Protein AF-A0A973GA55-F1 (afdb_monomer_lite)

Structure (mmCIF, N/CA/C/O backbone):
data_AF-A0A973GA55-F1
#
_entry.id   AF-A0A973GA55-F1
#
loop_
_atom_site.group_PDB
_atom_site.id
_atom_site.type_symbol
_atom_site.label_atom_id
_atom_site.label_alt_id
_atom_site.label_comp_id
_atom_site.label_asym_id
_atom_site.label_entity_id
_atom_site.label_seq_id
_atom_site.pdbx_PDB_ins_code
_atom_site.Cartn_x
_atom_site.Cartn_y
_atom_site.Cartn_z
_atom_site.occupancy
_atom_site.B_iso_or_equiv
_atom_site.auth_seq_id
_atom_site.auth_comp_id
_atom_site.auth_asym_id
_atom_site.auth_atom_id
_atom_site.pdbx_PDB_model_num
ATOM 1 N N . MET A 1 1 ? -33.028 6.576 10.534 1.00 35.06 1 MET A N 1
ATOM 2 C CA . MET A 1 1 ? -31.621 6.140 10.624 1.00 35.06 1 MET A CA 1
ATOM 3 C C . MET A 1 1 ? -31.571 4.694 10.163 1.00 35.06 1 MET A C 1
ATOM 5 O O . MET A 1 1 ? -32.110 3.845 10.859 1.00 35.06 1 MET A O 1
ATOM 9 N N . SER A 1 2 ? -31.059 4.422 8.960 1.00 25.12 2 SER A N 1
ATOM 10 C CA . SER A 1 2 ? -30.891 3.040 8.494 1.00 25.12 2 SER A CA 1
ATOM 11 C C . SER A 1 2 ? -29.748 2.405 9.271 1.00 25.12 2 SER A C 1
ATOM 13 O O . SER A 1 2 ? -28.618 2.879 9.193 1.00 25.12 2 SER A O 1
ATOM 15 N N . VAL A 1 3 ? -30.047 1.357 10.036 1.00 29.72 3 VAL A N 1
ATOM 16 C CA . VAL A 1 3 ? -29.029 0.481 10.615 1.00 29.72 3 VAL A CA 1
ATOM 17 C C . VAL A 1 3 ? -28.444 -0.308 9.451 1.00 29.72 3 VAL A C 1
ATOM 19 O O . VAL A 1 3 ? -29.047 -1.268 8.973 1.00 29.72 3 VAL A O 1
ATOM 22 N N . THR A 1 4 ? -27.308 0.145 8.927 1.00 37.44 4 THR A N 1
ATOM 23 C CA . THR A 1 4 ? -26.505 -0.662 8.011 1.00 37.44 4 THR A CA 1
ATOM 24 C C . THR A 1 4 ? -26.079 -1.896 8.796 1.00 37.44 4 THR A C 1
ATOM 26 O O . THR A 1 4 ? -25.317 -1.781 9.754 1.00 37.44 4 THR A O 1
ATOM 29 N N . LEU A 1 5 ? -26.623 -3.062 8.445 1.00 36.12 5 LEU A N 1
ATOM 30 C CA . LEU A 1 5 ? -26.170 -4.341 8.983 1.00 36.12 5 LEU A CA 1
ATOM 31 C C . LEU A 1 5 ? -24.686 -4.473 8.634 1.00 36.12 5 LEU A C 1
ATOM 33 O O . LEU A 1 5 ? -24.338 -4.716 7.479 1.00 36.12 5 LEU A O 1
ATOM 37 N N . ILE A 1 6 ? -23.818 -4.246 9.621 1.00 49.19 6 ILE A N 1
ATOM 38 C CA . ILE A 1 6 ? -22.391 -4.523 9.493 1.00 49.19 6 ILE A CA 1
ATOM 39 C C . ILE A 1 6 ? -22.300 -6.025 9.174 1.00 49.19 6 ILE A C 1
ATOM 41 O O . ILE A 1 6 ? -22.900 -6.818 9.910 1.00 49.19 6 ILE A O 1
ATOM 45 N N . PRO A 1 7 ? -21.630 -6.439 8.079 1.00 55.03 7 PRO A N 1
ATOM 46 C CA . PRO A 1 7 ? -21.355 -7.851 7.828 1.00 55.03 7 PRO A CA 1
ATOM 47 C C . PRO A 1 7 ? -20.810 -8.463 9.117 1.00 55.03 7 PRO A C 1
ATOM 49 O O . PRO A 1 7 ? -20.011 -7.801 9.778 1.00 55.03 7 PRO A O 1
ATOM 52 N N . GLN A 1 8 ? -21.262 -9.663 9.506 1.00 60.25 8 GLN A N 1
ATOM 53 C CA . GLN A 1 8 ? -20.795 -10.304 10.741 1.00 60.25 8 GLN A CA 1
ATOM 54 C C . GLN A 1 8 ? -19.277 -10.130 10.847 1.00 60.25 8 GLN A C 1
ATOM 56 O O . GLN A 1 8 ? -18.555 -10.580 9.959 1.00 60.25 8 GLN A O 1
ATOM 61 N N . LEU A 1 9 ? -18.816 -9.434 11.894 1.00 64.00 9 LEU A N 1
ATOM 62 C CA . LEU A 1 9 ? -17.438 -8.944 12.063 1.00 64.00 9 LEU A CA 1
ATOM 63 C C . LEU A 1 9 ? -16.382 -10.070 12.185 1.00 64.00 9 LEU A C 1
ATOM 65 O O . LEU A 1 9 ? -15.238 -9.809 12.546 1.00 64.00 9 LEU A O 1
ATOM 69 N N . GLY A 1 10 ? -16.757 -11.313 11.873 1.00 75.50 10 GLY A N 1
ATOM 70 C CA . GLY A 1 10 ? -15.891 -12.480 11.785 1.00 75.50 10 GLY A CA 1
ATOM 71 C C . GLY A 1 10 ? -15.253 -12.879 13.112 1.00 75.50 10 GLY A C 1
ATOM 72 O O . GLY A 1 10 ? -15.502 -12.291 14.157 1.00 75.50 10 GLY A O 1
ATOM 73 N N . ALA A 1 11 ? -14.386 -13.888 13.059 1.00 78.75 11 ALA A N 1
ATOM 74 C CA . ALA A 1 11 ? -13.629 -14.357 14.221 1.00 78.75 11 ALA A CA 1
ATOM 75 C C . ALA A 1 11 ? -12.651 -13.300 14.776 1.00 78.75 11 ALA A C 1
ATOM 77 O O . ALA A 1 11 ? -12.300 -13.344 15.949 1.00 78.75 11 ALA A O 1
ATOM 78 N N . ALA A 1 12 ? -12.260 -12.305 13.970 1.00 82.88 12 ALA A N 1
ATOM 79 C CA . ALA A 1 12 ? -11.410 -11.208 14.427 1.00 82.88 12 ALA A CA 1
ATOM 80 C C . ALA A 1 12 ? -12.108 -10.274 15.419 1.00 82.88 12 ALA A C 1
ATOM 82 O O . ALA A 1 12 ? -11.428 -9.569 16.158 1.00 82.88 12 ALA A O 1
ATOM 83 N N . SER A 1 13 ? -13.446 -10.241 15.455 1.00 87.19 13 SER A N 1
ATOM 84 C CA . SER A 1 13 ? -14.178 -9.276 16.280 1.00 87.19 13 SER A CA 1
ATOM 85 C C . SER A 1 13 ? -13.916 -9.428 17.776 1.00 87.19 13 SER A C 1
ATOM 87 O O . SER A 1 13 ? -14.108 -8.466 18.514 1.00 87.19 13 SER A O 1
ATOM 89 N N . THR A 1 14 ? -13.523 -10.625 18.217 1.00 92.25 14 THR A N 1
ATOM 90 C CA . THR A 1 14 ? -13.256 -10.944 19.624 1.00 92.25 14 THR A CA 1
ATOM 91 C C . THR A 1 14 ? -11.807 -10.720 20.032 1.00 92.25 14 THR A C 1
ATOM 93 O O . THR A 1 14 ? -11.530 -10.755 21.226 1.00 92.25 14 THR A O 1
ATOM 96 N N . LEU A 1 15 ? -10.897 -10.502 19.076 1.00 95.50 15 LEU A N 1
ATOM 97 C CA . LEU A 1 15 ? -9.504 -10.202 19.389 1.00 95.50 15 LEU A CA 1
ATOM 98 C C . LEU A 1 15 ? -9.419 -8.865 20.114 1.00 95.50 15 LEU A C 1
ATOM 100 O O . LEU A 1 15 ? -10.072 -7.886 19.733 1.00 95.50 15 LEU A O 1
ATOM 104 N N . THR A 1 16 ? -8.606 -8.838 21.158 1.00 96.75 16 THR A N 1
ATOM 105 C CA . THR A 1 16 ? -8.257 -7.626 21.889 1.00 96.75 16 THR A CA 1
ATOM 106 C C . THR A 1 16 ? -7.414 -6.689 21.025 1.00 96.75 16 THR A C 1
ATOM 108 O O . THR A 1 16 ? -6.819 -7.095 20.022 1.00 96.75 16 THR A O 1
ATOM 111 N N . LEU A 1 17 ? -7.346 -5.411 21.404 1.00 95.81 17 LEU A N 1
ATOM 112 C CA . LEU A 1 17 ? -6.483 -4.452 20.707 1.00 95.81 17 LEU A CA 1
ATOM 113 C C . LEU A 1 17 ? -4.996 -4.811 20.833 1.00 95.81 17 LEU A C 1
ATOM 115 O O . LEU A 1 17 ? -4.250 -4.645 19.870 1.00 95.81 17 LEU A O 1
ATOM 119 N N . ASP A 1 18 ? -4.586 -5.370 21.971 1.00 96.00 18 ASP A N 1
ATOM 120 C CA . ASP A 1 18 ? -3.210 -5.817 22.201 1.00 96.00 18 ASP A CA 1
ATOM 121 C C . ASP A 1 18 ? -2.852 -7.020 21.310 1.00 96.00 18 ASP A C 1
ATOM 123 O O . ASP A 1 18 ? -1.774 -7.054 20.718 1.00 96.00 18 ASP A O 1
ATOM 127 N N . GLU A 1 19 ? -3.774 -7.970 21.123 1.00 96.69 19 GLU A N 1
ATOM 128 C CA . GLU A 1 19 ? -3.594 -9.078 20.172 1.00 96.69 19 GLU A CA 1
ATOM 129 C C . GLU A 1 19 ? -3.522 -8.583 18.721 1.00 96.69 19 GLU A C 1
ATOM 131 O O . GLU A 1 19 ? -2.709 -9.075 17.936 1.00 96.69 19 GLU A O 1
ATOM 136 N N . ALA A 1 20 ? -4.333 -7.588 18.351 1.00 96.62 20 ALA A N 1
ATOM 137 C CA . ALA A 1 20 ? -4.278 -6.985 17.021 1.00 96.62 20 ALA A CA 1
ATOM 138 C C . ALA A 1 20 ? -2.951 -6.238 16.776 1.00 96.62 20 ALA A C 1
ATOM 140 O O . ALA A 1 20 ? -2.383 -6.341 15.685 1.00 96.62 20 ALA A O 1
ATOM 141 N N . LEU A 1 21 ? -2.418 -5.543 17.788 1.00 97.00 21 LEU A N 1
ATOM 142 C CA . LEU A 1 21 ? -1.093 -4.918 17.729 1.00 97.00 21 LEU A CA 1
ATOM 143 C C . LEU A 1 21 ? 0.010 -5.967 17.592 1.00 97.00 21 LEU A C 1
ATOM 145 O O . LEU A 1 21 ? 0.887 -5.823 16.742 1.00 97.00 21 LEU A O 1
ATOM 149 N N . ALA A 1 22 ? -0.065 -7.057 18.358 1.00 97.25 22 ALA A N 1
ATOM 150 C CA . ALA A 1 22 ? 0.868 -8.173 18.233 1.00 97.25 22 ALA A CA 1
ATOM 151 C C . ALA A 1 22 ? 0.836 -8.789 16.822 1.00 97.25 22 ALA A C 1
ATOM 153 O O . ALA A 1 22 ? 1.889 -9.095 16.265 1.00 97.25 22 ALA A O 1
ATOM 154 N N . CYS A 1 23 ? -0.346 -8.901 16.202 1.00 97.69 23 CYS A N 1
ATOM 155 C CA . CYS A 1 23 ? -0.473 -9.326 14.806 1.00 97.69 23 CYS A CA 1
ATOM 156 C C . CYS A 1 23 ? 0.242 -8.363 13.846 1.00 97.69 23 CYS A C 1
ATOM 158 O O . CYS A 1 23 ? 0.948 -8.811 12.944 1.00 97.69 23 CYS A O 1
ATOM 160 N N . LEU A 1 24 ? 0.090 -7.046 14.029 1.00 97.81 24 LEU A N 1
ATOM 161 C CA . LEU A 1 24 ? 0.768 -6.059 13.186 1.00 97.81 24 LEU A CA 1
ATOM 162 C C . LEU A 1 24 ? 2.289 -6.114 13.352 1.00 97.81 24 LEU A C 1
ATOM 164 O O . LEU A 1 24 ? 2.999 -6.106 12.347 1.00 97.81 24 LEU A O 1
ATOM 168 N N . HIS A 1 25 ? 2.783 -6.219 14.586 1.00 97.62 25 HIS A N 1
ATOM 169 C CA . HIS A 1 25 ? 4.210 -6.385 14.852 1.00 97.62 25 HIS A CA 1
ATOM 170 C C . HIS A 1 25 ? 4.749 -7.660 14.211 1.00 97.62 25 HIS A C 1
ATOM 172 O O . HIS A 1 25 ? 5.728 -7.594 13.482 1.00 97.62 25 HIS A O 1
ATOM 178 N N . HIS A 1 26 ? 4.049 -8.788 14.349 1.00 97.56 26 HIS A N 1
ATOM 179 C CA . HIS A 1 26 ? 4.444 -10.033 13.695 1.00 97.56 26 HIS A CA 1
ATOM 180 C C . HIS A 1 26 ? 4.539 -9.898 12.163 1.00 97.56 26 HIS A C 1
ATOM 182 O O . HIS A 1 26 ? 5.505 -10.363 11.550 1.00 97.56 26 HIS A O 1
ATOM 188 N N . LEU A 1 27 ? 3.560 -9.239 11.531 1.00 97.88 27 LEU A N 1
ATOM 189 C CA . LEU A 1 27 ? 3.587 -8.973 10.089 1.00 97.88 27 LEU A CA 1
ATOM 190 C C . LEU A 1 27 ? 4.718 -8.007 9.707 1.00 97.88 27 LEU A C 1
ATOM 192 O O . LEU A 1 27 ? 5.322 -8.169 8.647 1.00 97.88 27 LEU A O 1
ATOM 196 N N . HIS A 1 28 ? 5.027 -7.019 10.548 1.00 97.88 28 HIS A N 1
ATOM 197 C CA . HIS A 1 28 ? 6.146 -6.106 10.332 1.00 97.88 28 HIS A CA 1
ATOM 198 C C . HIS A 1 28 ? 7.502 -6.799 10.494 1.00 97.88 28 HIS A C 1
ATOM 200 O O . HIS A 1 28 ? 8.361 -6.621 9.643 1.00 97.88 28 HIS A O 1
ATOM 206 N N . ASP A 1 29 ? 7.677 -7.659 11.487 1.00 97.12 29 ASP A N 1
ATOM 207 C CA . ASP A 1 29 ? 8.925 -8.402 11.676 1.00 97.12 29 ASP A CA 1
ATOM 208 C C . ASP A 1 29 ? 9.163 -9.397 10.530 1.00 97.12 29 ASP A C 1
ATOM 210 O O . ASP A 1 29 ? 10.291 -9.596 10.084 1.00 97.12 29 ASP A O 1
ATOM 214 N N . SER A 1 30 ? 8.085 -9.994 10.010 1.00 96.44 30 SER A N 1
ATOM 215 C CA . SER A 1 30 ? 8.164 -11.007 8.950 1.00 96.44 30 SER A CA 1
ATOM 216 C C . SER A 1 30 ? 8.285 -10.406 7.545 1.00 96.44 30 SER A C 1
ATOM 218 O O . SER A 1 30 ? 8.940 -10.984 6.678 1.00 96.44 30 SER A O 1
ATOM 220 N N . TYR A 1 31 ? 7.636 -9.263 7.298 1.00 97.31 31 TYR A N 1
ATOM 221 C CA . TYR A 1 31 ? 7.494 -8.684 5.957 1.00 97.31 31 TYR A CA 1
ATOM 222 C C . TYR A 1 31 ? 7.784 -7.184 5.888 1.00 97.31 31 TYR A C 1
ATOM 224 O O . TYR A 1 31 ? 7.613 -6.607 4.830 1.00 97.31 31 TYR A O 1
ATOM 232 N N . ALA A 1 32 ? 8.180 -6.507 6.961 1.00 97.38 32 ALA A N 1
ATOM 233 C CA . ALA A 1 32 ? 8.433 -5.061 6.988 1.00 97.38 32 ALA A CA 1
ATOM 234 C C . ALA A 1 32 ? 7.270 -4.194 6.446 1.00 97.38 32 ALA A C 1
ATOM 236 O O . ALA A 1 32 ? 7.482 -3.227 5.718 1.00 97.38 32 ALA A O 1
ATOM 237 N N . VAL A 1 33 ? 6.018 -4.527 6.795 1.00 98.00 33 VAL A N 1
ATOM 238 C CA . VAL A 1 33 ? 4.819 -3.864 6.227 1.00 98.00 33 VAL A CA 1
ATOM 239 C C . VAL A 1 33 ? 4.722 -2.357 6.510 1.00 98.00 33 VAL A C 1
ATOM 241 O O . VAL A 1 33 ? 4.169 -1.629 5.692 1.00 98.00 33 VAL A O 1
ATOM 244 N N . ILE A 1 34 ? 5.274 -1.871 7.625 1.00 97.88 34 ILE A N 1
ATOM 245 C CA . ILE A 1 34 ? 5.396 -0.439 7.929 1.00 97.88 34 ILE A CA 1
ATOM 246 C C . ILE A 1 34 ? 6.608 0.133 7.172 1.00 97.88 34 ILE A C 1
ATOM 248 O O . ILE A 1 34 ? 7.690 -0.453 7.264 1.00 97.88 34 ILE A O 1
ATOM 252 N N . PRO A 1 35 ? 6.473 1.246 6.424 1.00 94.81 35 PRO A N 1
ATOM 253 C CA . PRO A 1 35 ? 7.623 1.919 5.824 1.00 94.81 35 PRO A CA 1
ATOM 254 C C . PRO A 1 35 ? 8.676 2.276 6.881 1.00 94.81 35 PRO A C 1
ATOM 256 O O . PRO A 1 35 ? 8.341 2.855 7.909 1.00 94.81 35 PRO A O 1
ATOM 259 N N . ASN A 1 36 ? 9.949 1.948 6.629 1.00 91.62 36 ASN A N 1
ATOM 260 C CA . ASN A 1 36 ? 11.019 2.065 7.631 1.00 91.62 36 ASN A CA 1
ATOM 261 C C . ASN A 1 36 ? 11.152 3.472 8.236 1.00 91.62 36 ASN A C 1
ATOM 263 O O . ASN A 1 36 ? 11.438 3.610 9.422 1.00 91.62 36 ASN A O 1
ATOM 267 N N . HIS A 1 37 ? 10.962 4.518 7.431 1.00 91.62 37 HIS A N 1
ATOM 268 C CA . HIS A 1 37 ? 11.037 5.907 7.891 1.00 91.62 37 HIS A CA 1
ATOM 269 C C . HIS A 1 37 ? 9.807 6.334 8.706 1.00 91.62 37 HIS A C 1
ATOM 271 O O . HIS A 1 37 ? 9.878 7.301 9.457 1.00 91.62 37 HIS A O 1
ATOM 277 N N . ALA A 1 38 ? 8.701 5.594 8.597 1.00 94.50 38 ALA A N 1
ATOM 278 C CA . ALA A 1 38 ? 7.425 5.881 9.242 1.00 94.50 38 ALA A CA 1
ATOM 279 C C . ALA A 1 38 ? 7.171 5.043 10.507 1.00 94.50 38 ALA A C 1
ATOM 281 O O . ALA A 1 38 ? 6.111 5.182 11.119 1.00 94.50 38 ALA A O 1
ATOM 282 N N . THR A 1 39 ? 8.102 4.175 10.926 1.00 94.62 39 THR A N 1
ATOM 283 C CA . THR A 1 39 ? 7.911 3.252 12.062 1.00 94.62 39 THR A CA 1
ATOM 284 C C . THR A 1 39 ? 7.538 3.975 13.356 1.00 94.62 39 THR A C 1
ATOM 286 O O . THR A 1 39 ? 6.579 3.577 14.020 1.00 94.62 39 THR A O 1
ATOM 289 N N . THR A 1 40 ? 8.246 5.055 13.704 1.00 95.25 40 THR A N 1
ATOM 290 C CA . THR A 1 40 ? 7.971 5.830 14.926 1.00 95.25 40 THR A CA 1
ATOM 291 C C . THR A 1 40 ? 6.602 6.497 14.858 1.00 95.25 40 THR A C 1
ATOM 293 O O . THR A 1 40 ? 5.761 6.243 15.712 1.00 95.25 40 THR A O 1
ATOM 296 N N . ALA A 1 41 ? 6.330 7.254 13.789 1.00 94.62 41 ALA A N 1
ATOM 297 C CA . ALA A 1 41 ? 5.052 7.943 13.608 1.00 94.62 41 ALA A CA 1
ATOM 298 C C . ALA A 1 41 ? 3.862 6.967 13.579 1.00 94.62 41 ALA A C 1
ATOM 300 O O . ALA A 1 41 ? 2.807 7.244 14.149 1.00 94.62 41 ALA A O 1
ATOM 301 N N . THR A 1 42 ? 4.041 5.794 12.963 1.00 95.38 42 THR A N 1
ATOM 302 C CA . THR A 1 42 ? 3.030 4.730 12.948 1.00 95.38 42 THR A CA 1
ATOM 303 C C . THR A 1 42 ? 2.795 4.180 14.354 1.00 95.38 42 THR A C 1
ATOM 305 O O . THR A 1 42 ? 1.650 4.001 14.761 1.00 95.38 42 THR A O 1
ATOM 308 N N . SER A 1 43 ? 3.858 3.938 15.120 1.00 94.94 43 SER A N 1
ATOM 309 C CA . SER A 1 43 ? 3.752 3.436 16.496 1.00 94.94 43 SER A CA 1
ATOM 310 C C . SER A 1 43 ? 3.044 4.436 17.412 1.00 94.94 43 SER A C 1
ATOM 312 O O . SER A 1 43 ? 2.137 4.049 18.149 1.00 94.94 43 SER A O 1
ATOM 314 N N . ASP A 1 44 ? 3.387 5.721 17.310 1.00 95.75 44 ASP A N 1
ATOM 315 C CA . ASP A 1 44 ? 2.765 6.796 18.089 1.00 95.75 44 ASP A CA 1
ATOM 316 C C . ASP A 1 44 ? 1.266 6.913 17.784 1.00 95.75 44 ASP A C 1
ATOM 318 O O . ASP A 1 44 ? 0.434 6.965 18.692 1.00 95.75 44 ASP A O 1
ATOM 322 N N . MET A 1 45 ? 0.905 6.878 16.499 1.00 96.25 45 MET A N 1
ATOM 323 C CA . MET A 1 45 ? -0.484 6.918 16.046 1.00 96.25 45 MET A CA 1
ATOM 324 C C . MET A 1 45 ? -1.284 5.698 16.538 1.00 96.25 45 MET A C 1
ATOM 326 O O . MET A 1 45 ? -2.401 5.853 17.036 1.00 96.25 45 MET A O 1
ATOM 330 N N . LEU A 1 46 ? -0.718 4.488 16.476 1.00 96.00 46 LEU A N 1
ATOM 331 C CA . LEU A 1 46 ? -1.381 3.275 16.969 1.00 96.00 46 LEU A CA 1
ATOM 332 C C . LEU A 1 46 ? -1.556 3.297 18.490 1.00 96.00 46 LEU A C 1
ATOM 334 O O . LEU A 1 46 ? -2.610 2.903 18.996 1.00 96.00 46 LEU A O 1
ATOM 338 N N . GLN A 1 47 ? -0.561 3.803 19.219 1.00 96.00 47 GLN A N 1
ATOM 339 C CA . GLN A 1 47 ? -0.652 3.975 20.664 1.00 96.00 47 GLN A CA 1
ATOM 340 C C . GLN A 1 47 ? -1.707 5.024 21.032 1.00 96.00 47 GLN A C 1
ATOM 342 O O . GLN A 1 47 ? -2.474 4.810 21.970 1.00 96.00 47 GLN A O 1
ATOM 347 N N . GLN A 1 48 ? -1.814 6.120 20.276 1.00 96.19 48 GLN A N 1
ATOM 348 C CA . GLN A 1 48 ? -2.873 7.109 20.466 1.00 96.19 48 GLN A CA 1
ATOM 349 C C . GLN A 1 48 ? -4.262 6.495 20.242 1.00 96.19 48 GLN A C 1
ATOM 351 O O . GLN A 1 48 ? -5.173 6.737 21.040 1.00 96.19 48 GLN A O 1
ATOM 356 N N . ILE A 1 49 ? -4.432 5.676 19.197 1.00 96.44 49 ILE A N 1
ATOM 357 C CA . ILE A 1 49 ? -5.683 4.946 18.938 1.00 96.44 49 ILE A CA 1
ATOM 358 C C . ILE A 1 49 ? -6.020 4.026 20.110 1.00 96.44 49 ILE A C 1
ATOM 360 O O . ILE A 1 49 ? -7.149 4.071 20.597 1.00 96.44 49 ILE A O 1
ATOM 364 N N . ARG A 1 50 ? -5.050 3.235 20.585 1.00 96.12 50 ARG A N 1
ATOM 365 C CA . ARG A 1 50 ? -5.218 2.318 21.719 1.00 96.12 50 ARG A CA 1
ATOM 366 C C . ARG A 1 50 ? -5.644 3.060 22.983 1.00 96.12 50 ARG A C 1
ATOM 368 O O . ARG A 1 50 ? -6.707 2.764 23.511 1.00 96.12 50 ARG A O 1
ATOM 375 N N . THR A 1 51 ? -4.891 4.078 23.402 1.00 96.81 51 THR A N 1
ATOM 376 C CA . THR A 1 51 ? -5.229 4.890 24.582 1.00 96.81 51 THR A CA 1
ATOM 377 C C . THR A 1 51 ? -6.629 5.498 24.454 1.00 96.81 51 THR A C 1
ATOM 379 O O . THR A 1 51 ? -7.433 5.436 25.378 1.00 96.81 51 THR A O 1
ATOM 382 N N . THR A 1 52 ? -6.966 6.037 23.278 1.00 97.62 52 THR A N 1
ATOM 383 C CA . THR A 1 52 ? -8.281 6.656 23.049 1.00 97.62 52 THR A CA 1
ATOM 384 C C . THR A 1 52 ? -9.423 5.635 23.097 1.00 97.62 52 THR A C 1
ATOM 386 O O . THR A 1 52 ? -10.531 5.977 23.530 1.00 97.62 52 THR A O 1
ATOM 389 N N . ALA A 1 53 ? -9.170 4.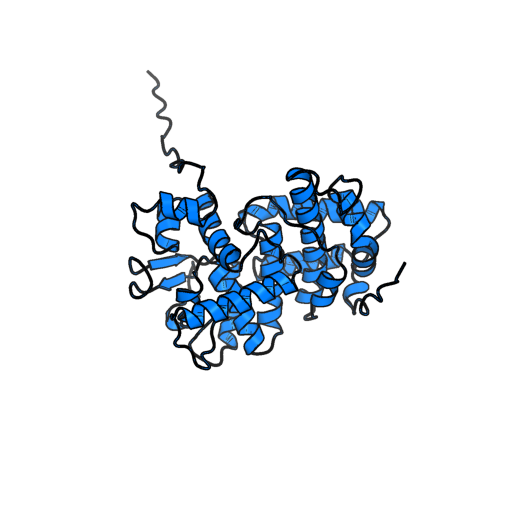407 22.635 1.00 97.12 53 ALA A N 1
ATOM 390 C CA . ALA A 1 53 ? -10.105 3.291 22.680 1.00 97.12 53 ALA A CA 1
ATOM 391 C C . ALA A 1 53 ? -10.296 2.773 24.114 1.00 97.12 53 ALA A C 1
ATOM 393 O O . ALA A 1 53 ? -11.439 2.582 24.532 1.00 97.12 53 ALA A O 1
ATOM 394 N N . ASP A 1 54 ? -9.216 2.648 24.887 1.00 96.38 54 ASP A N 1
ATOM 395 C CA . ASP A 1 54 ? -9.254 2.256 26.299 1.00 96.38 54 ASP A CA 1
ATOM 396 C C . ASP A 1 54 ? -10.039 3.265 27.145 1.00 96.38 54 ASP A C 1
ATOM 398 O O . ASP A 1 54 ? -10.942 2.873 27.885 1.00 96.38 54 ASP A O 1
ATOM 402 N N . ASP A 1 55 ? -9.808 4.568 26.948 1.00 97.06 55 ASP A N 1
ATOM 403 C CA . ASP A 1 55 ? -10.586 5.642 27.587 1.00 97.06 55 ASP A CA 1
ATOM 404 C C . ASP A 1 55 ? -12.089 5.572 27.260 1.00 97.06 55 ASP A C 1
ATOM 406 O O . ASP A 1 55 ? -12.922 6.136 27.972 1.00 97.06 55 ASP A O 1
ATOM 410 N N . ALA A 1 56 ? -12.447 4.933 26.144 1.00 96.19 56 ALA A N 1
ATOM 411 C CA . ALA A 1 56 ? -13.822 4.733 25.700 1.00 96.19 56 ALA A CA 1
ATOM 412 C C . ALA A 1 56 ? -14.384 3.342 26.062 1.00 96.19 56 ALA A C 1
ATOM 414 O O . ALA A 1 56 ? -15.525 3.046 25.704 1.00 96.19 56 ALA A O 1
ATOM 415 N N . GLY A 1 57 ? -13.616 2.492 26.754 1.00 97.06 57 GLY A N 1
ATOM 416 C CA . GLY A 1 57 ? -14.012 1.123 27.104 1.00 97.06 57 GLY A CA 1
ATOM 417 C C . GLY A 1 57 ? -14.113 0.173 25.902 1.00 97.06 57 GLY A C 1
ATOM 418 O O . GLY A 1 57 ? -14.909 -0.768 25.917 1.00 97.06 57 GLY A O 1
ATOM 419 N N . LEU A 1 58 ? -13.362 0.441 24.830 1.00 96.88 58 LEU A N 1
ATOM 420 C CA . LEU A 1 58 ? -13.334 -0.356 23.604 1.00 96.88 58 LEU A CA 1
ATOM 421 C C . LEU A 1 58 ? -12.085 -1.243 23.609 1.00 96.88 58 LEU A C 1
ATOM 423 O O . LEU A 1 58 ? -11.005 -0.796 23.244 1.00 96.88 58 LEU A O 1
ATOM 427 N N . HIS A 1 59 ? -12.230 -2.509 23.992 1.00 96.06 59 HIS A N 1
ATOM 428 C CA . HIS A 1 59 ? -11.082 -3.400 24.212 1.00 96.06 59 HIS A CA 1
ATOM 429 C C . HIS A 1 59 ? -10.859 -4.417 23.092 1.00 96.06 59 HIS A C 1
ATOM 431 O O . HIS A 1 59 ? -9.834 -5.093 23.073 1.00 96.06 59 HIS A O 1
ATOM 437 N N . THR A 1 60 ? -11.805 -4.540 22.159 1.00 96.25 60 THR A N 1
ATOM 438 C CA . THR A 1 60 ? -11.755 -5.515 21.060 1.00 96.25 60 THR A CA 1
ATOM 439 C C . THR A 1 60 ? -11.820 -4.849 19.692 1.00 96.25 60 THR A C 1
ATOM 441 O O . THR A 1 60 ? -12.389 -3.764 19.534 1.00 96.25 60 THR A O 1
ATOM 444 N N . VAL A 1 61 ? -11.308 -5.535 18.669 1.00 95.00 61 VAL A N 1
ATOM 445 C CA . VAL A 1 61 ? -11.378 -5.090 17.268 1.00 95.00 61 VAL A CA 1
ATOM 446 C C . VAL A 1 61 ? -12.830 -4.868 16.837 1.00 95.00 61 VAL A C 1
ATOM 448 O O . VAL A 1 61 ? -13.131 -3.880 16.171 1.00 95.00 61 VAL A O 1
ATOM 451 N N . GLY A 1 62 ? -13.759 -5.741 17.244 1.00 94.12 62 GLY A N 1
ATOM 452 C CA . GLY A 1 62 ? -15.174 -5.599 16.896 1.00 94.12 62 GLY A CA 1
ATOM 453 C C . GLY A 1 62 ? -15.812 -4.334 17.477 1.00 94.12 62 GLY A C 1
ATOM 454 O O . GLY A 1 62 ? -16.549 -3.632 16.778 1.00 94.12 62 GLY A O 1
ATOM 455 N N . GLN A 1 63 ? -15.494 -4.007 18.733 1.00 95.00 63 GLN A N 1
ATOM 456 C CA . GLN A 1 63 ? -15.941 -2.769 19.379 1.00 95.00 63 GLN A CA 1
ATOM 457 C C . GLN A 1 63 ? -15.343 -1.536 18.697 1.00 95.00 63 GLN A C 1
ATOM 459 O O . GLN A 1 63 ? -16.069 -0.588 18.400 1.00 95.00 63 GLN A O 1
ATOM 464 N N . LEU A 1 64 ? -14.048 -1.577 18.385 1.00 94.19 64 LEU A N 1
ATOM 465 C CA . LEU A 1 64 ? -13.339 -0.502 17.695 1.00 94.19 64 LEU A CA 1
ATOM 466 C C . LEU A 1 64 ? -13.903 -0.242 16.286 1.00 94.19 64 LEU A C 1
ATOM 468 O O . LEU A 1 64 ? -14.113 0.914 15.920 1.00 94.19 64 LEU A O 1
ATOM 472 N N . LEU A 1 65 ? -14.230 -1.288 15.520 1.00 93.94 65 LEU A N 1
ATOM 473 C CA . LEU A 1 65 ? -14.870 -1.149 14.205 1.00 93.94 65 LEU A CA 1
ATOM 474 C C . LEU A 1 65 ? -16.306 -0.617 14.312 1.00 93.94 65 LEU A C 1
ATOM 476 O O . LEU A 1 65 ? -16.719 0.207 13.500 1.00 93.94 65 LEU A O 1
ATOM 480 N N . THR A 1 66 ? -17.056 -1.040 15.332 1.00 94.06 66 THR A N 1
ATOM 481 C CA . THR A 1 66 ? -18.430 -0.563 15.571 1.00 94.06 66 THR A CA 1
ATOM 482 C C . THR A 1 66 ? -18.454 0.918 15.961 1.00 94.06 66 THR A C 1
ATOM 484 O O . THR A 1 66 ? -19.315 1.670 15.508 1.00 94.06 66 THR A O 1
ATOM 487 N N . ALA A 1 67 ? -17.487 1.358 16.768 1.00 94.62 67 ALA A N 1
ATOM 488 C CA . ALA A 1 67 ? -17.347 2.741 17.221 1.00 94.62 67 ALA A CA 1
ATOM 489 C C . ALA A 1 67 ? -16.440 3.598 16.312 1.00 94.62 67 ALA A C 1
ATOM 491 O O . ALA A 1 67 ? -16.040 4.699 16.703 1.00 94.62 67 ALA A O 1
ATOM 492 N N . SER A 1 68 ? -16.125 3.125 15.100 1.00 94.62 68 SER A N 1
ATOM 493 C CA . SER A 1 68 ? -15.065 3.677 14.245 1.00 94.62 68 SER A CA 1
ATOM 494 C C . SER A 1 68 ? -15.199 5.177 13.989 1.00 94.62 68 SER A C 1
ATOM 496 O O . SER A 1 68 ? -14.235 5.914 14.159 1.00 94.62 68 SER A O 1
ATOM 498 N N . SER A 1 69 ? -16.397 5.663 13.653 1.00 94.12 69 SER A N 1
ATOM 499 C CA . SER A 1 69 ? -16.619 7.095 13.393 1.00 94.12 69 SER A CA 1
ATOM 500 C C . SER A 1 69 ? -16.280 7.974 14.602 1.00 94.12 69 SER A C 1
ATOM 502 O O . SER A 1 69 ? -15.618 8.996 14.448 1.00 94.12 69 SER A O 1
ATOM 504 N N . SER A 1 70 ? -16.707 7.570 15.803 1.00 94.19 70 SER A N 1
ATOM 505 C CA . SER A 1 70 ? -16.450 8.326 17.034 1.00 94.19 70 SER A CA 1
ATOM 506 C C . SER A 1 70 ? -14.978 8.270 17.434 1.00 94.19 70 SER A C 1
ATOM 508 O O . SER A 1 70 ? -14.435 9.262 17.921 1.00 94.19 70 SER A O 1
ATOM 510 N N . LEU A 1 71 ? -14.338 7.113 17.250 1.00 95.69 71 LEU A N 1
ATOM 511 C CA . LEU A 1 71 ? -12.932 6.936 17.587 1.00 95.69 71 LEU A CA 1
ATOM 512 C C . LEU A 1 71 ? -12.042 7.746 16.640 1.00 95.69 71 LEU A C 1
ATOM 514 O O . LEU A 1 71 ? -11.181 8.483 17.107 1.00 95.69 71 LEU A O 1
ATOM 518 N N . VAL A 1 72 ? -12.313 7.700 15.331 1.00 96.00 72 VAL A N 1
ATOM 519 C CA . VAL A 1 72 ? -11.591 8.486 14.319 1.00 96.00 72 VAL A CA 1
ATOM 520 C C . VAL A 1 72 ? -11.673 9.981 14.617 1.00 96.00 72 VAL A C 1
ATOM 522 O O . VAL A 1 72 ? -10.640 10.642 14.629 1.00 96.00 72 VAL A O 1
ATOM 525 N N . SER A 1 73 ? -12.859 10.526 14.917 1.00 95.31 73 SER A N 1
ATOM 526 C CA . SER A 1 73 ? -12.976 11.953 15.244 1.00 95.31 73 SER A CA 1
ATOM 527 C C . SER A 1 73 ? -12.248 12.326 16.538 1.00 95.31 73 SER A C 1
ATOM 529 O O . SER A 1 73 ? -11.615 13.378 16.592 1.00 95.31 73 SER A O 1
ATOM 531 N N . LYS A 1 74 ? -12.292 11.459 17.563 1.00 96.31 74 LYS A N 1
ATOM 532 C CA . LYS A 1 74 ? -11.629 11.700 18.854 1.00 96.31 74 LYS A CA 1
ATOM 533 C C . LYS A 1 74 ? -10.103 11.663 18.723 1.00 96.31 74 LYS A C 1
ATOM 535 O O . LYS A 1 74 ? -9.444 12.564 19.228 1.00 96.31 74 LYS A O 1
ATOM 540 N N . VAL A 1 75 ? -9.555 10.682 18.002 1.00 95.94 75 VAL A N 1
ATOM 541 C CA . VAL A 1 75 ? -8.110 10.572 17.726 1.00 95.94 75 VAL A CA 1
ATOM 542 C C . VAL A 1 75 ? -7.628 11.746 16.873 1.00 95.94 75 VAL A C 1
ATOM 544 O O . VAL A 1 75 ? -6.610 12.354 17.186 1.00 95.94 75 VAL A O 1
ATOM 547 N N . ALA A 1 76 ? -8.386 12.118 15.839 1.00 95.25 76 ALA A N 1
ATOM 548 C CA . ALA A 1 76 ? -8.054 13.252 14.979 1.00 95.25 76 ALA A CA 1
ATOM 549 C C . ALA A 1 76 ? -8.248 14.626 15.655 1.00 95.25 76 ALA A C 1
ATOM 551 O O . ALA A 1 76 ? -7.896 15.644 15.067 1.00 95.25 76 ALA A O 1
ATOM 552 N N . GLY A 1 77 ? -8.829 14.684 16.861 1.00 94.56 77 GLY A N 1
ATOM 553 C CA . GLY A 1 77 ? -9.080 15.939 17.573 1.00 94.56 77 GLY A CA 1
ATOM 554 C C . GLY A 1 77 ? -10.132 16.835 16.909 1.00 94.56 77 GLY A C 1
ATOM 555 O O . GLY A 1 77 ? -10.082 18.055 17.056 1.00 94.56 77 GLY A O 1
ATOM 556 N N . VAL A 1 78 ? -11.089 16.254 16.176 1.00 93.38 78 VAL A N 1
ATOM 557 C CA . VAL A 1 78 ? -12.139 16.993 15.458 1.00 93.38 78 VAL A CA 1
ATOM 558 C C . VAL A 1 78 ? -13.535 16.656 15.976 1.00 93.38 78 VAL A C 1
ATOM 560 O O . VAL A 1 78 ? -13.777 15.603 16.563 1.00 93.38 78 VAL A O 1
ATOM 563 N N . SER A 1 79 ? -14.495 17.548 15.730 1.00 89.31 79 SER A N 1
ATOM 564 C CA . SER A 1 79 ? -15.868 17.390 16.225 1.00 89.31 79 SER A CA 1
ATOM 565 C C . SER A 1 79 ? -16.628 16.227 15.577 1.00 89.31 79 SER A C 1
ATOM 567 O O . SER A 1 79 ? -17.515 15.655 16.206 1.00 89.31 79 SER A O 1
ATOM 569 N N . ASN A 1 80 ? -16.320 15.887 14.321 1.00 90.25 80 ASN A N 1
ATOM 570 C CA . ASN A 1 80 ? -16.900 14.755 13.598 1.00 90.25 80 ASN A CA 1
ATOM 571 C C . ASN A 1 80 ? -16.069 14.392 12.350 1.00 90.25 80 ASN A C 1
ATOM 573 O O . ASN A 1 80 ? -15.256 15.181 11.872 1.00 90.25 80 ASN A O 1
ATOM 577 N N . VAL A 1 81 ? -16.337 13.219 11.770 1.00 86.38 81 VAL A N 1
ATOM 578 C CA . VAL A 1 81 ? -15.656 12.694 10.565 1.00 86.38 81 VAL A CA 1
ATOM 579 C C . VAL A 1 81 ? -15.976 13.440 9.263 1.00 86.38 81 VAL A C 1
ATOM 581 O O . VAL A 1 81 ? -15.476 13.066 8.209 1.00 86.38 81 VAL A O 1
ATOM 584 N N . THR A 1 82 ? -16.817 14.477 9.309 1.00 86.56 82 THR A N 1
ATOM 585 C CA . THR A 1 82 ? -17.141 15.328 8.151 1.00 86.56 82 THR A CA 1
ATOM 586 C C . THR A 1 82 ? -16.426 16.680 8.180 1.00 86.56 82 THR A C 1
ATOM 588 O O . THR A 1 82 ? -16.626 17.489 7.273 1.00 86.56 82 THR A O 1
ATOM 591 N N . ALA A 1 83 ? -15.569 16.920 9.180 1.00 81.94 83 ALA A N 1
ATOM 592 C CA . ALA A 1 83 ? -14.866 18.180 9.419 1.00 81.94 83 ALA A CA 1
ATOM 593 C C . ALA A 1 83 ? -13.690 18.448 8.448 1.00 81.94 83 ALA A C 1
ATOM 595 O O . ALA A 1 83 ? -12.594 18.819 8.868 1.00 81.94 83 ALA A O 1
ATOM 596 N N . PHE A 1 84 ? -13.926 18.320 7.139 1.00 80.00 84 PHE A N 1
ATOM 597 C CA . PHE A 1 84 ? -12.966 18.569 6.048 1.00 80.00 84 PHE A CA 1
ATOM 598 C C . PHE A 1 84 ? -12.808 20.064 5.721 1.00 80.00 84 PHE A C 1
ATOM 600 O O . PHE A 1 84 ? -12.851 20.469 4.563 1.00 80.00 84 PHE A O 1
ATOM 607 N N . HIS A 1 85 ? -12.722 20.912 6.745 1.00 78.81 85 HIS A N 1
ATOM 608 C CA . HIS A 1 85 ? -12.701 22.368 6.568 1.00 78.81 85 HIS A CA 1
ATOM 609 C C . HIS A 1 85 ? -11.311 22.920 6.223 1.00 78.81 85 HIS A C 1
ATOM 611 O O . HIS A 1 85 ? -11.209 24.067 5.797 1.00 78.81 85 HIS A O 1
ATOM 617 N N . ASN A 1 86 ? -10.256 22.127 6.430 1.00 83.94 86 ASN A N 1
ATOM 618 C CA . ASN A 1 86 ? -8.881 22.434 6.047 1.00 83.94 86 ASN A CA 1
ATOM 619 C C . ASN A 1 86 ? -8.070 21.134 5.862 1.00 83.94 86 ASN A C 1
ATOM 621 O O . ASN A 1 86 ? -8.482 20.066 6.332 1.00 83.94 86 ASN A O 1
ATOM 625 N N . ASP A 1 87 ? -6.912 21.247 5.208 1.00 84.62 87 ASP A N 1
ATOM 626 C CA . ASP A 1 87 ? -6.032 20.110 4.913 1.00 84.62 87 ASP A CA 1
ATOM 627 C C . ASP A 1 87 ? -5.492 19.434 6.183 1.00 84.62 87 ASP A C 1
ATOM 629 O O . ASP A 1 87 ? -5.358 18.214 6.214 1.00 84.62 87 ASP A O 1
ATOM 633 N N . ALA A 1 88 ? -5.248 20.185 7.264 1.00 88.56 88 ALA A N 1
ATOM 634 C CA . ALA A 1 88 ? -4.734 19.628 8.518 1.00 88.56 88 ALA A CA 1
ATOM 635 C C . ALA A 1 88 ? -5.737 18.665 9.180 1.00 88.56 88 ALA A C 1
ATOM 637 O O . ALA A 1 88 ? -5.381 17.550 9.559 1.00 88.56 88 ALA A O 1
ATOM 638 N N . ASN A 1 89 ? -7.011 19.056 9.257 1.00 91.31 89 ASN A N 1
ATOM 639 C CA . ASN A 1 89 ? -8.089 18.205 9.755 1.00 91.31 89 ASN A CA 1
ATOM 640 C C . ASN A 1 89 ? -8.288 16.987 8.851 1.00 91.31 89 ASN A C 1
ATOM 642 O O . ASN A 1 89 ? -8.544 15.891 9.345 1.00 91.31 89 ASN A O 1
ATOM 646 N N . SER A 1 90 ? -8.186 17.178 7.532 1.00 91.00 90 SER A N 1
ATOM 647 C CA . SER A 1 90 ? -8.300 16.086 6.569 1.00 91.00 90 SER A CA 1
ATOM 648 C C . SER A 1 90 ? -7.178 15.064 6.771 1.00 91.00 90 SER A C 1
ATOM 650 O O . SER A 1 90 ? -7.453 13.880 6.957 1.00 91.00 90 SER A O 1
ATOM 652 N N . ALA A 1 91 ? -5.925 15.519 6.851 1.00 92.00 91 ALA A N 1
ATOM 653 C CA . ALA A 1 91 ? -4.769 14.672 7.120 1.00 92.00 91 ALA A CA 1
ATOM 654 C C . ALA A 1 91 ? -4.900 13.919 8.454 1.00 92.00 91 ALA A C 1
ATOM 656 O O . ALA A 1 91 ? -4.681 12.711 8.486 1.00 92.00 91 ALA A O 1
ATOM 657 N N . ALA A 1 92 ? -5.332 14.590 9.528 1.00 93.88 92 ALA A N 1
ATOM 658 C CA . ALA A 1 92 ? -5.546 13.957 10.831 1.00 93.88 92 ALA A CA 1
ATOM 659 C C . ALA A 1 92 ? -6.661 12.893 10.797 1.00 93.88 92 ALA A C 1
ATOM 661 O O . ALA A 1 92 ? -6.505 11.809 11.362 1.00 93.88 92 ALA A O 1
ATOM 662 N N . LEU A 1 93 ? -7.774 13.171 10.106 1.00 95.25 93 LEU A N 1
ATOM 663 C CA . LEU A 1 93 ? -8.867 12.213 9.915 1.00 95.25 93 LEU A CA 1
ATOM 664 C C . LEU A 1 93 ? -8.415 10.982 9.125 1.00 95.25 93 LEU A C 1
ATOM 666 O O . LEU A 1 93 ? -8.739 9.860 9.517 1.00 95.25 93 LEU A O 1
ATOM 670 N N . HIS A 1 94 ? -7.670 11.183 8.034 1.00 95.44 94 HIS A N 1
ATOM 671 C CA . HIS A 1 94 ? -7.115 10.097 7.223 1.00 95.44 94 HIS A CA 1
ATOM 672 C C . HIS A 1 94 ? -6.132 9.250 8.023 1.00 95.44 94 HIS A C 1
ATOM 674 O O . HIS A 1 94 ? -6.314 8.037 8.082 1.00 95.44 94 HIS A O 1
ATOM 680 N N . LEU A 1 95 ? -5.189 9.881 8.725 1.00 95.62 95 LEU A N 1
ATOM 681 C CA . LEU A 1 95 ? -4.222 9.193 9.578 1.00 95.62 95 LEU A CA 1
ATOM 682 C C . LEU A 1 95 ? -4.919 8.335 10.647 1.00 95.62 95 LEU A C 1
ATOM 684 O O . LEU A 1 95 ? -4.621 7.149 10.780 1.00 95.62 95 LEU A O 1
ATOM 688 N N . ALA A 1 96 ? -5.902 8.893 11.361 1.00 96.06 96 ALA A N 1
ATOM 689 C CA . ALA A 1 96 ? -6.657 8.165 12.381 1.00 96.06 96 ALA A CA 1
ATOM 690 C C . ALA A 1 96 ? -7.478 7.005 11.791 1.00 96.06 96 ALA A C 1
ATOM 692 O O . ALA A 1 96 ? -7.471 5.891 12.323 1.00 96.06 96 ALA A O 1
ATOM 693 N N . ARG A 1 97 ? -8.181 7.243 10.673 1.00 96.25 97 ARG A N 1
ATOM 694 C CA . ARG A 1 97 ? -8.967 6.211 9.979 1.00 96.25 97 ARG A CA 1
ATOM 695 C C . ARG A 1 97 ? -8.073 5.091 9.474 1.00 96.25 97 ARG A C 1
ATOM 697 O O . ARG A 1 97 ? -8.422 3.925 9.651 1.00 96.25 97 ARG A O 1
ATOM 704 N N . ASN A 1 98 ? -6.955 5.427 8.840 1.00 96.94 98 ASN A N 1
ATOM 705 C CA . ASN A 1 98 ? -6.059 4.456 8.227 1.00 96.94 98 ASN A CA 1
ATOM 706 C C . ASN A 1 98 ? -5.264 3.680 9.278 1.00 96.94 98 ASN A C 1
ATOM 708 O O . ASN A 1 98 ? -5.100 2.473 9.138 1.00 96.94 98 ASN A O 1
ATOM 712 N N . GLY A 1 99 ? -4.890 4.313 10.386 1.00 96.31 99 GLY A N 1
ATOM 713 C CA . GLY A 1 99 ? -4.334 3.638 11.553 1.00 96.31 99 GLY A CA 1
ATOM 714 C C . GLY A 1 99 ? -5.249 2.574 12.146 1.00 96.31 99 GLY A C 1
ATOM 715 O O . GLY A 1 99 ? -4.863 1.419 12.331 1.00 96.31 99 GLY A O 1
ATOM 716 N N . LEU A 1 100 ? -6.506 2.951 12.379 1.00 96.19 100 LEU A N 1
ATOM 717 C CA . LEU A 1 100 ? -7.528 2.049 12.901 1.00 96.19 100 LEU A CA 1
ATOM 718 C C . LEU A 1 100 ? -7.773 0.899 11.906 1.00 96.19 100 LEU A C 1
ATOM 720 O O . LEU A 1 100 ? -7.831 -0.273 12.291 1.00 96.19 100 LEU A O 1
ATOM 724 N N . ALA A 1 101 ? -7.847 1.223 10.612 1.00 96.00 101 ALA A N 1
ATOM 725 C CA . ALA A 1 101 ? -7.957 0.243 9.540 1.00 96.00 101 ALA A CA 1
ATOM 726 C C . ALA A 1 101 ? -6.775 -0.730 9.517 1.00 96.00 101 ALA A C 1
ATOM 728 O O . ALA A 1 101 ? -6.989 -1.924 9.310 1.00 96.00 101 ALA A O 1
ATOM 729 N N . ALA A 1 102 ? -5.551 -0.246 9.732 1.00 96.75 102 ALA A N 1
ATOM 730 C CA . ALA A 1 102 ? -4.337 -1.051 9.697 1.00 96.75 102 ALA A CA 1
ATOM 731 C C . ALA A 1 102 ? -4.321 -2.045 10.856 1.00 96.75 102 ALA A C 1
ATOM 733 O O . ALA A 1 102 ? -4.060 -3.225 10.631 1.00 96.75 102 ALA A O 1
ATOM 734 N N . LEU A 1 103 ? -4.701 -1.598 12.057 1.00 95.62 103 LEU A N 1
ATOM 735 C CA . LEU A 1 103 ? -4.811 -2.450 13.239 1.00 95.62 103 LEU A CA 1
ATOM 736 C C . LEU A 1 103 ? -5.807 -3.596 13.022 1.00 95.62 103 LEU A C 1
ATOM 738 O O . LEU A 1 103 ? -5.472 -4.767 13.201 1.00 95.62 103 LEU A O 1
ATOM 742 N N . ALA A 1 104 ? -7.022 -3.268 12.574 1.00 95.38 104 ALA A N 1
ATOM 743 C CA . ALA A 1 104 ? -8.026 -4.281 12.277 1.00 95.38 104 ALA A CA 1
ATOM 744 C C . ALA A 1 104 ? -7.556 -5.204 11.142 1.00 95.38 104 ALA A C 1
ATOM 746 O O . ALA A 1 104 ? -7.613 -6.421 11.273 1.00 95.38 104 ALA A O 1
ATOM 747 N N . THR A 1 105 ? -7.033 -4.646 10.049 1.00 95.69 105 THR A N 1
ATOM 748 C CA . THR A 1 105 ? -6.537 -5.417 8.900 1.00 95.69 105 THR A CA 1
ATOM 749 C C . THR A 1 105 ? -5.454 -6.402 9.318 1.00 95.69 105 THR A C 1
ATOM 751 O O . THR A 1 105 ? -5.538 -7.567 8.944 1.00 95.69 105 THR A O 1
ATOM 754 N N . ALA A 1 106 ? -4.473 -5.980 10.115 1.00 96.12 106 ALA A N 1
ATOM 755 C CA . ALA A 1 106 ? -3.390 -6.841 10.570 1.00 96.12 106 ALA A CA 1
ATOM 756 C C . ALA A 1 106 ? -3.906 -8.088 11.300 1.00 96.12 106 ALA A C 1
ATOM 758 O O . ALA A 1 106 ? -3.453 -9.193 11.006 1.00 96.12 106 ALA A O 1
ATOM 759 N N . ALA A 1 107 ? -4.913 -7.931 12.165 1.00 95.62 107 ALA A N 1
ATOM 760 C CA . ALA A 1 107 ? -5.557 -9.049 12.848 1.00 95.62 107 ALA A CA 1
ATOM 761 C C . ALA A 1 107 ? -6.193 -10.049 11.863 1.00 95.62 107 ALA A C 1
ATOM 763 O O . ALA A 1 107 ? -6.053 -11.259 12.027 1.00 95.62 107 ALA A O 1
ATOM 764 N N . TYR A 1 108 ? -6.846 -9.567 10.800 1.00 94.75 108 TYR A N 1
ATOM 765 C CA . TYR A 1 108 ? -7.393 -10.440 9.756 1.00 94.75 108 TYR A CA 1
ATOM 766 C C . TYR A 1 108 ? -6.291 -11.129 8.945 1.00 94.75 108 TYR A C 1
ATOM 768 O O . TYR A 1 108 ? -6.353 -12.340 8.739 1.00 94.75 108 TYR A O 1
ATOM 776 N N . VAL A 1 109 ? -5.277 -10.381 8.502 1.00 94.81 109 VAL A N 1
ATOM 777 C CA . VAL A 1 109 ? -4.211 -10.903 7.634 1.00 94.81 109 VAL A CA 1
ATOM 778 C C . VAL A 1 109 ? -3.364 -11.950 8.349 1.00 94.81 109 VAL A C 1
ATOM 780 O O . VAL A 1 109 ? -3.130 -13.011 7.775 1.00 94.81 109 VAL A O 1
ATOM 783 N N . ALA A 1 110 ? -2.972 -11.704 9.602 1.00 95.25 110 ALA A N 1
ATOM 784 C CA . ALA A 1 110 ? -2.183 -12.647 10.397 1.00 95.25 110 ALA A CA 1
ATOM 785 C C . ALA A 1 110 ? -2.908 -13.987 10.629 1.00 95.25 110 ALA A C 1
ATOM 787 O O . ALA A 1 110 ? -2.266 -15.027 10.731 1.00 95.25 110 ALA A O 1
ATOM 788 N N . ASN A 1 111 ? -4.244 -13.974 10.651 1.00 92.06 111 ASN A N 1
ATOM 789 C CA . ASN A 1 111 ? -5.076 -15.167 10.825 1.00 92.06 111 ASN A CA 1
ATOM 790 C C . ASN A 1 111 ? -5.591 -15.756 9.495 1.00 92.06 111 ASN A C 1
ATOM 792 O O . ASN A 1 111 ? -6.420 -16.667 9.494 1.00 92.06 111 ASN A O 1
ATOM 796 N N . GLY A 1 112 ? -5.130 -15.244 8.348 1.00 90.25 112 GLY A N 1
ATOM 797 C CA . GLY A 1 112 ? -5.532 -15.729 7.024 1.00 90.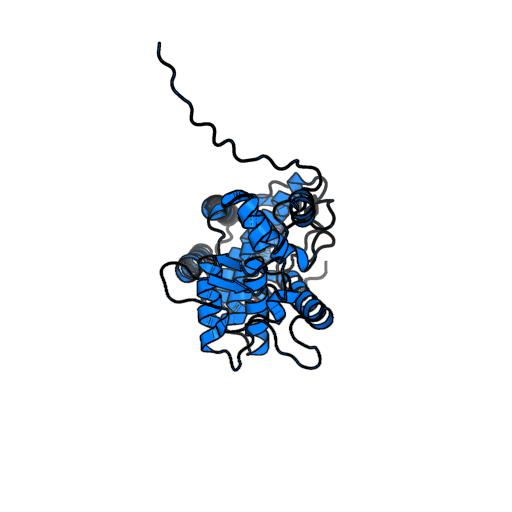25 112 GLY A CA 1
ATOM 798 C C . GLY A 1 112 ? -6.983 -15.409 6.638 1.00 90.25 112 GLY A C 1
ATOM 799 O O . GLY A 1 112 ? -7.530 -16.024 5.722 1.00 90.25 112 GLY A O 1
ATOM 800 N N . TRP A 1 113 ? -7.625 -14.460 7.317 1.00 93.06 113 TRP A N 1
ATOM 801 C CA . TRP A 1 113 ? -8.997 -14.036 7.042 1.00 93.06 113 TRP A CA 1
ATOM 802 C C . TRP A 1 113 ? -9.050 -12.867 6.054 1.00 93.06 113 TRP A C 1
ATOM 804 O O . TRP A 1 113 ? -8.090 -12.118 5.884 1.00 93.06 113 TRP A O 1
ATOM 814 N N . ALA A 1 114 ? -10.203 -12.687 5.401 1.00 91.50 114 ALA A N 1
ATOM 815 C CA . ALA A 1 114 ? -10.412 -11.614 4.433 1.00 91.50 114 ALA A CA 1
ATOM 816 C C . ALA A 1 114 ? -10.606 -10.248 5.129 1.00 91.50 114 ALA A C 1
ATOM 818 O O . ALA A 1 114 ? -11.625 -10.058 5.797 1.00 91.50 114 ALA A O 1
ATOM 819 N N . PRO A 1 115 ? -9.721 -9.252 4.923 1.00 93.00 115 PRO A N 1
ATOM 820 C CA . PRO A 1 115 ? -9.775 -7.972 5.634 1.00 93.00 115 PRO A CA 1
ATOM 821 C C . PRO A 1 115 ? -10.860 -7.013 5.118 1.00 93.00 115 PRO A C 1
ATOM 823 O O . PRO A 1 115 ? -11.064 -5.954 5.701 1.00 93.00 115 PRO A O 1
ATOM 826 N N . SER A 1 116 ? -11.588 -7.365 4.047 1.00 89.75 116 SER A N 1
ATOM 827 C CA . SER A 1 116 ? -12.646 -6.517 3.459 1.00 89.75 116 SER A CA 1
ATOM 828 C C . SER A 1 116 ? -13.692 -6.032 4.471 1.00 89.75 116 SER A C 1
ATOM 830 O O . SER A 1 116 ? -14.173 -4.903 4.377 1.00 89.75 116 SER A O 1
ATOM 832 N N . VAL A 1 117 ? -13.992 -6.851 5.484 1.00 84.56 117 VAL A N 1
ATOM 833 C CA . VAL A 1 117 ? -14.921 -6.511 6.569 1.00 84.56 117 VAL A CA 1
ATOM 834 C C . VAL A 1 117 ? -14.424 -5.305 7.371 1.00 84.56 117 VAL A C 1
ATOM 836 O O . VAL A 1 117 ? -15.218 -4.421 7.691 1.00 84.56 117 VAL A O 1
ATOM 839 N N . ALA A 1 118 ? -13.115 -5.223 7.635 1.00 87.75 118 ALA A N 1
ATOM 840 C CA . ALA A 1 118 ? -12.517 -4.094 8.336 1.00 87.75 118 ALA A CA 1
ATOM 841 C C . ALA A 1 118 ? -12.664 -2.802 7.524 1.00 87.75 118 ALA A C 1
ATOM 843 O O . ALA A 1 118 ? -13.106 -1.799 8.071 1.00 87.75 118 ALA A O 1
ATOM 844 N N . TYR A 1 119 ? -12.389 -2.821 6.214 1.00 89.38 119 TYR A N 1
ATOM 845 C CA . TYR A 1 119 ? -12.491 -1.614 5.382 1.00 89.38 119 TYR A CA 1
ATOM 846 C C . TYR A 1 119 ? -13.924 -1.091 5.254 1.00 89.38 119 TYR A C 1
ATOM 848 O O . TYR A 1 119 ? -14.139 0.122 5.249 1.00 89.38 119 TYR A O 1
ATOM 856 N N . HIS A 1 120 ? -14.911 -1.989 5.166 1.00 86.62 120 HIS A N 1
ATOM 857 C CA . HIS A 1 120 ? -16.321 -1.616 5.032 1.00 86.62 120 HIS A CA 1
ATOM 858 C C . HIS A 1 120 ? -16.942 -1.053 6.314 1.00 86.62 120 HIS A C 1
ATOM 860 O O . HIS A 1 120 ? -17.916 -0.308 6.227 1.00 86.62 120 HIS A O 1
ATOM 866 N N . ALA A 1 121 ? -16.392 -1.378 7.486 1.00 86.62 121 ALA A N 1
ATOM 867 C CA . ALA A 1 121 ? -16.872 -0.865 8.769 1.00 86.62 121 ALA A CA 1
ATOM 868 C C . ALA A 1 121 ? -16.398 0.571 9.076 1.00 86.62 121 ALA A C 1
ATOM 870 O O . ALA A 1 121 ? -16.814 1.166 10.072 1.00 86.62 121 ALA A O 1
ATOM 871 N N . LEU A 1 122 ? -15.523 1.137 8.243 1.00 88.62 122 LEU A N 1
ATOM 872 C CA . LEU A 1 122 ? -14.896 2.433 8.487 1.00 88.62 122 LEU A CA 1
ATOM 873 C C . LEU A 1 122 ? -15.626 3.583 7.806 1.00 88.62 122 LEU A C 1
ATOM 875 O O . LEU A 1 122 ? -16.205 3.401 6.730 1.00 88.62 122 LEU A O 1
ATOM 879 N N . PRO A 1 123 ? -15.548 4.797 8.381 1.00 90.06 123 PRO A N 1
ATOM 880 C CA . PRO A 1 123 ? -16.060 5.980 7.715 1.00 90.06 123 PRO A CA 1
ATOM 881 C C . PRO A 1 123 ? -15.343 6.182 6.375 1.00 90.06 123 PRO A C 1
ATOM 883 O O . PRO A 1 123 ? -14.116 6.085 6.281 1.00 90.06 123 PRO A O 1
ATOM 886 N N . ARG A 1 124 ? -16.126 6.487 5.335 1.00 89.25 124 ARG A N 1
ATOM 887 C CA . ARG A 1 124 ? -15.594 6.980 4.063 1.00 89.25 124 ARG A CA 1
ATOM 888 C C . ARG A 1 124 ? -15.247 8.451 4.223 1.00 89.25 124 ARG A C 1
ATOM 890 O O . ARG A 1 124 ? -16.110 9.247 4.595 1.00 89.25 124 ARG A O 1
ATOM 897 N N . LEU A 1 125 ? -13.999 8.792 3.940 1.00 88.44 125 LEU A N 1
ATOM 898 C CA . LEU A 1 125 ? -13.508 10.161 4.013 1.00 88.44 125 LEU A CA 1
ATOM 899 C C . LEU A 1 125 ? -13.512 10.805 2.621 1.00 88.44 125 LEU A C 1
ATOM 901 O O . LEU A 1 125 ? -13.525 10.110 1.606 1.00 88.44 125 LEU A O 1
ATOM 905 N N . LYS A 1 126 ? -13.545 12.140 2.576 1.00 88.81 126 LYS A N 1
ATOM 906 C CA . LYS A 1 126 ? -13.330 12.904 1.336 1.00 88.81 126 LYS A CA 1
ATOM 907 C C . LYS A 1 126 ? -11.835 12.944 0.989 1.00 88.81 126 LYS A C 1
ATOM 909 O O . LYS A 1 126 ? -11.021 12.420 1.744 1.00 88.81 126 LYS A O 1
ATOM 914 N N . MET A 1 127 ? -11.493 13.578 -0.135 1.00 86.44 127 MET A N 1
ATOM 915 C CA . MET A 1 127 ? -10.104 13.814 -0.560 1.00 86.44 127 MET A CA 1
ATOM 916 C C . MET A 1 127 ? -9.232 14.331 0.594 1.00 86.44 127 MET A C 1
ATOM 918 O O . MET A 1 127 ? -9.688 15.152 1.399 1.00 86.44 127 MET A O 1
ATOM 922 N N . ARG A 1 128 ? -7.995 13.832 0.690 1.00 88.31 128 ARG A N 1
ATOM 923 C CA . ARG A 1 128 ? -7.073 14.227 1.766 1.00 88.31 128 ARG A CA 1
ATOM 924 C C . ARG A 1 128 ? -6.581 15.652 1.560 1.00 88.31 128 ARG A C 1
ATOM 926 O O . ARG A 1 128 ? -6.485 16.402 2.524 1.00 88.31 128 ARG A O 1
ATOM 933 N N . THR A 1 129 ? -6.317 16.015 0.311 1.00 82.44 129 THR A N 1
ATOM 934 C CA . THR A 1 129 ? -5.837 17.341 -0.077 1.00 82.44 129 THR A CA 1
ATOM 935 C C . THR A 1 129 ? -6.656 17.884 -1.243 1.00 82.44 129 THR A C 1
ATOM 937 O O . THR A 1 129 ? -7.343 17.141 -1.945 1.00 82.44 129 THR A O 1
ATOM 940 N N . HIS A 1 130 ? -6.559 19.190 -1.481 1.00 76.31 130 HIS A N 1
ATOM 941 C CA . HIS A 1 130 ? -7.115 19.828 -2.678 1.00 76.31 130 HIS A CA 1
ATOM 942 C C . HIS A 1 130 ? -6.270 19.606 -3.947 1.00 76.31 130 HIS A C 1
ATOM 944 O O . HIS A 1 130 ? -6.670 20.025 -5.037 1.00 76.31 130 HIS A O 1
ATOM 950 N N . PHE A 1 131 ? -5.098 18.973 -3.825 1.00 70.38 131 PHE A N 1
ATOM 951 C CA . PHE A 1 131 ? -4.190 18.741 -4.942 1.00 70.38 131 PHE A CA 1
ATOM 952 C C . PHE A 1 131 ? -4.618 17.517 -5.749 1.00 70.38 131 PHE A C 1
ATOM 954 O O . PHE A 1 131 ? -4.722 16.405 -5.236 1.00 70.38 131 PHE A O 1
ATOM 961 N N . TYR A 1 132 ? -4.793 17.705 -7.055 1.00 67.38 132 TYR A N 1
ATOM 962 C CA . TYR A 1 132 ? -4.987 16.586 -7.964 1.00 67.38 132 TYR A CA 1
ATOM 963 C C . TYR A 1 132 ? -3.666 15.830 -8.135 1.00 67.38 132 TYR A C 1
ATOM 965 O O . TYR A 1 132 ? -2.709 16.395 -8.660 1.00 67.38 132 TYR A O 1
ATOM 973 N N . ARG A 1 133 ? -3.660 14.533 -7.796 1.00 75.88 133 ARG A N 1
ATOM 974 C CA . ARG A 1 133 ? -2.547 13.589 -8.014 1.00 75.88 133 ARG A CA 1
ATOM 975 C C . ARG A 1 133 ? -1.330 13.850 -7.122 1.00 75.88 133 ARG A C 1
ATOM 977 O O . ARG A 1 133 ? -0.269 14.243 -7.599 1.00 75.88 133 ARG A O 1
ATOM 984 N N . ARG A 1 134 ? -1.472 13.541 -5.834 1.00 87.38 134 ARG A N 1
ATOM 985 C CA . ARG A 1 134 ? -0.342 13.423 -4.894 1.00 87.38 134 ARG A CA 1
ATOM 986 C C . ARG A 1 134 ? 0.178 11.980 -4.813 1.00 87.38 134 ARG A C 1
ATOM 988 O O . ARG A 1 134 ? -0.588 11.057 -5.098 1.00 87.38 134 ARG A O 1
ATOM 995 N N . PRO A 1 135 ? 1.433 11.743 -4.402 1.00 91.44 135 PRO A N 1
ATOM 996 C CA . PRO A 1 135 ? 1.836 10.434 -3.900 1.00 91.44 135 PRO A CA 1
ATOM 997 C C . PRO A 1 135 ? 0.935 9.961 -2.750 1.00 91.44 135 PRO A C 1
ATOM 999 O O . PRO A 1 135 ? 0.283 10.765 -2.076 1.00 91.44 135 PRO A O 1
ATOM 1002 N N . LEU A 1 136 ? 0.894 8.645 -2.538 1.00 94.69 136 LEU A N 1
ATOM 1003 C CA . LEU A 1 136 ? 0.292 8.098 -1.323 1.00 94.69 136 LEU A CA 1
ATOM 1004 C C . LEU A 1 136 ? 1.065 8.559 -0.084 1.00 94.69 136 LEU A C 1
ATOM 1006 O O . LEU A 1 136 ? 2.244 8.881 -0.164 1.00 94.69 136 LEU A O 1
ATOM 1010 N N . GLU A 1 137 ? 0.389 8.575 1.052 1.00 95.00 137 GLU A N 1
ATOM 1011 C CA . GLU A 1 137 ? 0.984 8.870 2.357 1.00 95.00 137 GLU A CA 1
ATOM 1012 C C . GLU A 1 137 ? 1.354 7.567 3.074 1.00 95.00 137 GLU A C 1
ATOM 1014 O O . GLU A 1 137 ? 0.837 6.495 2.748 1.00 95.00 137 GLU A O 1
ATOM 1019 N N . ASP A 1 138 ? 2.229 7.633 4.075 1.00 96.44 138 ASP A N 1
ATOM 1020 C CA . ASP A 1 138 ? 2.750 6.425 4.731 1.00 96.44 138 ASP A CA 1
ATOM 1021 C C . ASP A 1 138 ? 1.652 5.553 5.364 1.00 96.44 138 ASP A C 1
ATOM 1023 O O . ASP A 1 138 ? 1.718 4.322 5.306 1.00 96.44 138 ASP A O 1
ATOM 1027 N N . ASP A 1 139 ? 0.600 6.172 5.909 1.00 96.88 139 ASP A N 1
ATOM 1028 C CA . ASP A 1 139 ? -0.555 5.468 6.473 1.00 96.88 139 ASP A CA 1
ATOM 1029 C C . ASP A 1 139 ? -1.406 4.759 5.401 1.00 96.88 139 ASP A C 1
ATOM 1031 O O . ASP A 1 139 ? -1.937 3.669 5.631 1.00 96.88 139 ASP A O 1
ATOM 1035 N N . GLU A 1 140 ? -1.487 5.329 4.199 1.00 97.25 140 GLU A N 1
ATOM 1036 C CA . GLU A 1 140 ? -2.158 4.723 3.046 1.00 97.25 140 GLU A CA 1
ATOM 1037 C C . GLU A 1 140 ? -1.339 3.557 2.482 1.00 97.25 140 GLU A C 1
ATOM 1039 O O . GLU A 1 140 ? -1.893 2.512 2.124 1.00 97.25 140 GLU A O 1
ATOM 1044 N N . ILE A 1 141 ? -0.014 3.713 2.445 1.00 97.88 141 ILE A N 1
ATOM 1045 C CA . ILE A 1 141 ? 0.921 2.672 2.018 1.00 97.88 141 ILE A CA 1
ATOM 1046 C C . ILE A 1 141 ? 0.878 1.488 2.968 1.00 97.88 141 ILE A C 1
ATOM 1048 O O . ILE A 1 141 ? 0.757 0.360 2.497 1.00 97.88 141 ILE A O 1
ATOM 1052 N N . LEU A 1 142 ? 0.880 1.710 4.285 1.00 97.94 142 LEU A N 1
ATOM 1053 C CA . LEU A 1 142 ? 0.720 0.637 5.267 1.00 97.94 142 LEU A CA 1
ATOM 1054 C C . LEU A 1 142 ? -0.534 -0.209 4.982 1.00 97.94 142 LEU A C 1
ATOM 1056 O O . LEU A 1 142 ? -0.460 -1.440 4.942 1.00 97.94 142 LEU A O 1
ATOM 1060 N N . LEU A 1 143 ? -1.678 0.430 4.716 1.00 96.62 143 LEU A N 1
ATOM 1061 C CA . LEU A 1 143 ? -2.906 -0.288 4.362 1.00 96.62 143 LEU A CA 1
ATOM 1062 C C . LEU A 1 143 ? -2.784 -1.083 3.072 1.00 96.62 143 LEU A C 1
ATOM 1064 O O . LEU A 1 143 ? -3.206 -2.243 3.015 1.00 96.62 143 LEU A O 1
ATOM 1068 N N . CYS A 1 144 ? -2.217 -0.471 2.037 1.00 97.94 144 CYS A N 1
ATOM 1069 C CA . CYS A 1 144 ? -2.048 -1.137 0.758 1.00 97.94 144 CYS A CA 1
ATOM 1070 C C . CYS A 1 144 ? -1.072 -2.316 0.866 1.00 97.94 144 CYS A C 1
ATOM 1072 O O . CYS A 1 144 ? -1.345 -3.371 0.297 1.00 97.94 144 CYS A O 1
ATOM 1074 N N . ARG A 1 145 ? 0.003 -2.187 1.655 1.00 98.44 145 ARG A N 1
ATOM 1075 C CA . ARG A 1 145 ? 0.971 -3.254 1.939 1.00 98.44 145 ARG A CA 1
ATOM 1076 C C . ARG A 1 145 ? 0.325 -4.427 2.662 1.00 98.44 145 ARG A C 1
ATOM 1078 O O . ARG A 1 145 ? 0.478 -5.563 2.217 1.00 98.44 145 ARG A O 1
ATOM 1085 N N . LEU A 1 146 ? -0.457 -4.169 3.713 1.00 98.38 146 LEU A N 1
ATOM 1086 C CA . LEU A 1 146 ? -1.213 -5.209 4.421 1.00 98.38 146 LEU A CA 1
ATOM 1087 C C . LEU A 1 146 ? -2.203 -5.924 3.488 1.00 98.38 146 LEU A C 1
ATOM 1089 O O . LEU A 1 146 ? -2.288 -7.153 3.486 1.00 98.38 146 LEU A O 1
ATOM 1093 N N . HIS A 1 147 ? -2.927 -5.169 2.658 1.00 97.88 147 HIS A N 1
ATOM 1094 C CA . HIS A 1 147 ? -3.873 -5.747 1.708 1.00 97.88 147 HIS A CA 1
ATOM 1095 C C . HIS A 1 147 ? -3.181 -6.566 0.613 1.00 97.88 147 HIS A C 1
ATOM 1097 O O . HIS A 1 147 ? -3.597 -7.683 0.309 1.00 97.88 147 HIS A O 1
ATOM 1103 N N . ALA A 1 148 ? -2.108 -6.042 0.024 1.00 98.25 148 ALA A N 1
ATOM 1104 C CA . ALA A 1 148 ? -1.328 -6.745 -0.985 1.00 98.25 148 ALA A CA 1
ATOM 1105 C C . ALA A 1 148 ? -0.731 -8.039 -0.422 1.00 98.25 148 ALA A C 1
ATOM 1107 O O . ALA A 1 148 ? -0.801 -9.076 -1.083 1.00 98.25 148 ALA A O 1
ATOM 1108 N N . LEU A 1 149 ? -0.229 -8.004 0.815 1.00 98.25 149 LEU A N 1
ATOM 1109 C CA . LEU A 1 149 ? 0.274 -9.182 1.510 1.00 98.25 149 LEU A CA 1
ATOM 1110 C C . LEU A 1 149 ? -0.827 -10.235 1.698 1.00 98.25 149 LEU A C 1
ATOM 1112 O O . LEU A 1 149 ? -0.617 -11.399 1.368 1.00 98.25 149 LEU A O 1
ATOM 1116 N N . HIS A 1 150 ? -2.029 -9.837 2.124 1.00 97.81 150 HIS A N 1
ATOM 1117 C CA . HIS A 1 150 ? -3.178 -10.746 2.191 1.00 97.81 150 HIS A CA 1
ATOM 1118 C C . HIS A 1 150 ? -3.463 -11.430 0.848 1.00 97.81 150 HIS A C 1
ATOM 1120 O O . HIS A 1 150 ? -3.628 -12.653 0.795 1.00 97.81 150 HIS A O 1
ATOM 1126 N N . LEU A 1 151 ? -3.496 -10.651 -0.240 1.00 97.69 151 LEU A N 1
ATOM 1127 C CA . LEU A 1 151 ? -3.729 -11.177 -1.583 1.00 97.69 151 LEU A CA 1
ATOM 1128 C C . LEU A 1 151 ? -2.643 -12.173 -2.008 1.00 97.69 151 LEU A C 1
ATOM 1130 O O . LEU A 1 151 ? -2.973 -13.163 -2.656 1.00 97.69 151 LEU A O 1
ATOM 1134 N N . ILE A 1 152 ? -1.380 -11.930 -1.645 1.00 97.94 152 ILE A N 1
ATOM 1135 C CA . ILE A 1 152 ? -0.239 -12.808 -1.949 1.00 97.94 152 ILE A CA 1
ATOM 1136 C C . ILE A 1 152 ? -0.308 -14.113 -1.149 1.00 97.94 152 ILE A C 1
ATOM 1138 O O . ILE A 1 152 ? -0.163 -15.190 -1.727 1.00 97.94 152 ILE A O 1
ATOM 1142 N N . LEU A 1 153 ? -0.564 -14.035 0.156 1.00 96.38 153 LEU A N 1
ATOM 1143 C CA . LEU A 1 153 ? -0.515 -15.201 1.042 1.00 96.38 153 LEU A CA 1
ATOM 1144 C C . LEU A 1 153 ? -1.738 -16.111 0.887 1.00 96.38 153 LEU A C 1
ATOM 1146 O O . LEU A 1 153 ? -1.620 -17.335 0.891 1.00 96.38 153 LEU A O 1
ATOM 1150 N N . THR A 1 154 ? -2.924 -15.523 0.734 1.00 95.81 154 THR A N 1
ATOM 1151 C CA . THR A 1 154 ? -4.195 -16.268 0.825 1.00 95.81 154 THR A CA 1
ATOM 1152 C C . THR A 1 154 ? -4.993 -16.280 -0.475 1.00 95.81 154 THR A C 1
ATOM 1154 O O . THR A 1 154 ? -5.892 -17.102 -0.647 1.00 95.81 154 THR A O 1
ATOM 1157 N N . GLY A 1 155 ? -4.675 -15.385 -1.412 1.00 95.38 155 GLY A N 1
ATOM 1158 C CA . GLY A 1 155 ? -5.462 -15.205 -2.622 1.00 95.38 155 GLY A CA 1
ATOM 1159 C C . GLY A 1 155 ? -5.330 -16.353 -3.624 1.00 95.38 155 GLY A C 1
ATOM 1160 O O . GLY A 1 155 ? -4.373 -17.129 -3.627 1.00 95.38 155 GLY A O 1
ATOM 1161 N N . SER A 1 156 ? -6.285 -16.410 -4.549 1.00 95.81 156 SER A N 1
ATOM 1162 C CA . SER A 1 156 ? -6.178 -17.187 -5.790 1.00 95.81 156 SER A CA 1
ATOM 1163 C C . SER A 1 156 ? -4.990 -16.720 -6.651 1.00 95.81 156 SER A C 1
ATOM 1165 O O . SER A 1 156 ? -4.536 -15.584 -6.495 1.00 95.81 156 SER A O 1
ATOM 1167 N N . PRO A 1 157 ? -4.520 -17.507 -7.640 1.00 95.38 157 PRO A N 1
ATOM 1168 C CA . PRO A 1 157 ? -3.395 -17.108 -8.495 1.00 95.38 157 PRO A CA 1
ATOM 1169 C C . PRO A 1 157 ? -3.543 -15.721 -9.144 1.00 95.38 157 PRO A C 1
ATOM 1171 O O . PRO A 1 157 ? -2.568 -14.983 -9.273 1.00 95.38 157 PRO A O 1
ATOM 1174 N N . SER A 1 158 ? -4.767 -15.327 -9.519 1.00 95.12 158 SER A N 1
ATOM 1175 C CA . SER A 1 158 ? -5.028 -13.986 -10.057 1.00 95.12 158 SER A CA 1
ATOM 1176 C C . SER A 1 158 ? -4.943 -12.892 -8.989 1.00 95.12 158 SER A C 1
ATOM 1178 O O . SER A 1 158 ? -4.508 -11.788 -9.299 1.00 95.12 158 SER A O 1
ATOM 1180 N N . GLN A 1 159 ? -5.368 -13.167 -7.754 1.00 96.44 159 GLN A N 1
ATOM 1181 C CA . GLN A 1 159 ? -5.275 -12.217 -6.643 1.00 96.44 159 GLN A CA 1
ATOM 1182 C C . GLN A 1 159 ? -3.827 -12.032 -6.191 1.00 96.44 159 GLN A C 1
ATOM 1184 O O . GLN A 1 159 ? -3.411 -10.892 -6.011 1.00 96.44 159 GLN A O 1
ATOM 1189 N N . ARG A 1 160 ? -3.034 -13.109 -6.120 1.00 97.56 160 ARG A N 1
ATOM 1190 C CA . ARG A 1 160 ? -1.599 -13.026 -5.799 1.00 97.56 160 ARG A CA 1
ATOM 1191 C C . ARG A 1 160 ? -0.858 -12.119 -6.775 1.00 97.56 160 ARG A C 1
ATOM 1193 O O . ARG A 1 160 ? -0.139 -11.221 -6.356 1.00 97.56 160 ARG A O 1
ATOM 1200 N N . ARG A 1 161 ? -1.138 -12.259 -8.079 1.00 96.69 161 ARG A N 1
ATOM 1201 C CA . ARG A 1 161 ? -0.616 -11.345 -9.113 1.00 96.69 161 ARG A CA 1
ATOM 1202 C C . ARG A 1 161 ? -1.056 -9.895 -8.902 1.00 96.69 161 ARG A C 1
ATOM 1204 O O . ARG A 1 161 ? -0.248 -9.003 -9.118 1.00 96.69 161 ARG A O 1
ATOM 1211 N N . ASN A 1 162 ? -2.292 -9.642 -8.463 1.00 97.19 162 ASN A N 1
ATOM 1212 C CA . ASN A 1 162 ? -2.736 -8.280 -8.141 1.00 97.19 162 ASN A CA 1
ATOM 1213 C C . ASN A 1 162 ? -1.971 -7.696 -6.942 1.00 97.19 162 ASN A C 1
ATOM 1215 O O . ASN A 1 162 ? -1.595 -6.527 -6.982 1.00 97.19 162 ASN A O 1
ATOM 1219 N N . GLY A 1 163 ? -1.711 -8.502 -5.906 1.00 97.94 163 GLY A N 1
ATOM 1220 C CA . GLY A 1 163 ? -0.854 -8.106 -4.787 1.00 97.94 163 GLY A CA 1
ATOM 1221 C C . GLY A 1 163 ? 0.575 -7.812 -5.249 1.00 97.94 163 GLY A C 1
ATOM 1222 O O . GLY A 1 163 ? 1.103 -6.742 -4.965 1.00 97.94 163 GLY A O 1
ATOM 1223 N N . ALA A 1 164 ? 1.164 -8.689 -6.064 1.00 98.06 164 ALA A N 1
ATOM 1224 C CA . ALA A 1 164 ? 2.486 -8.472 -6.652 1.00 98.06 164 ALA A CA 1
ATOM 1225 C C . ALA A 1 164 ? 2.546 -7.219 -7.543 1.00 98.06 164 ALA A C 1
ATOM 1227 O O . ALA A 1 164 ? 3.551 -6.515 -7.530 1.00 98.06 164 ALA A O 1
ATOM 1228 N N . ALA A 1 165 ? 1.472 -6.902 -8.277 1.00 97.94 165 ALA A N 1
ATOM 1229 C CA . ALA A 1 165 ? 1.360 -5.673 -9.061 1.00 97.94 165 ALA A CA 1
ATOM 1230 C C . ALA A 1 165 ? 1.436 -4.416 -8.188 1.00 97.94 165 ALA A C 1
ATOM 1232 O O . ALA A 1 165 ? 2.088 -3.451 -8.579 1.00 97.94 165 ALA A O 1
ATOM 1233 N N 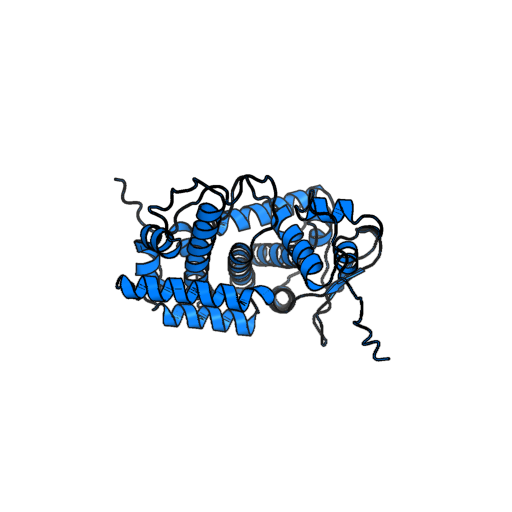. PHE A 1 166 ? 0.825 -4.434 -7.001 1.00 98.25 166 PHE A N 1
ATOM 1234 C CA . PHE A 1 166 ? 1.039 -3.374 -6.021 1.00 98.25 166 PHE A CA 1
ATOM 1235 C C . PHE A 1 166 ? 2.489 -3.344 -5.542 1.00 98.25 166 PHE A C 1
ATOM 1237 O O . PHE A 1 166 ? 3.095 -2.289 -5.608 1.00 98.25 166 PHE A O 1
ATOM 1244 N N . VAL A 1 167 ? 3.069 -4.478 -5.139 1.00 98.19 167 VAL A N 1
ATOM 1245 C CA . VAL A 1 167 ? 4.433 -4.524 -4.577 1.00 98.19 167 VAL A CA 1
ATOM 1246 C C . VAL A 1 167 ? 5.488 -3.963 -5.538 1.00 98.19 167 VAL A C 1
ATOM 1248 O O . VAL A 1 167 ? 6.366 -3.214 -5.121 1.00 98.19 167 VAL A O 1
ATOM 1251 N N . VAL A 1 168 ? 5.412 -4.288 -6.831 1.00 96.56 168 VAL A N 1
ATOM 1252 C CA . VAL A 1 168 ? 6.362 -3.735 -7.813 1.00 96.56 168 VAL A CA 1
ATOM 1253 C C . VAL A 1 168 ? 6.110 -2.250 -8.085 1.00 96.56 168 VAL A C 1
ATOM 1255 O O . VAL A 1 168 ? 7.062 -1.504 -8.292 1.00 96.56 168 VAL A O 1
ATOM 1258 N N . ALA A 1 169 ? 4.851 -1.803 -8.047 1.00 96.38 169 ALA A N 1
ATOM 1259 C CA . ALA A 1 169 ? 4.530 -0.384 -8.152 1.00 96.38 169 ALA A CA 1
ATOM 1260 C C . ALA A 1 169 ? 5.031 0.381 -6.917 1.00 96.38 169 ALA A C 1
ATOM 1262 O O . ALA A 1 169 ? 5.669 1.407 -7.086 1.00 96.38 169 ALA A O 1
ATOM 1263 N N . ASP A 1 170 ? 4.835 -0.149 -5.708 1.00 97.12 170 ASP A N 1
ATOM 1264 C CA . ASP A 1 170 ? 5.337 0.372 -4.424 1.00 97.12 170 ASP A CA 1
ATOM 1265 C C . ASP A 1 170 ? 6.866 0.539 -4.431 1.00 97.12 170 ASP A C 1
ATOM 1267 O O . ASP A 1 170 ? 7.408 1.517 -3.920 1.00 97.12 170 ASP A O 1
ATOM 1271 N N . ALA A 1 171 ? 7.574 -0.366 -5.116 1.00 95.25 171 ALA A N 1
ATOM 1272 C CA . ALA A 1 171 ? 9.012 -0.248 -5.338 1.00 95.25 171 ALA A CA 1
ATOM 1273 C C . ALA A 1 171 ? 9.409 0.941 -6.232 1.00 95.25 171 ALA A C 1
ATOM 1275 O O . ALA A 1 171 ? 10.562 1.361 -6.195 1.00 95.25 171 ALA A O 1
ATOM 1276 N N . GLY A 1 172 ? 8.472 1.506 -6.995 1.00 93.19 172 GLY A N 1
ATOM 1277 C CA . GLY A 1 172 ? 8.684 2.634 -7.900 1.00 93.19 172 GLY A CA 1
ATOM 1278 C C . GLY A 1 172 ? 8.579 2.278 -9.385 1.00 93.19 172 GLY A C 1
ATOM 1279 O O . GLY A 1 172 ? 8.870 3.133 -10.220 1.00 93.19 172 GLY A O 1
ATOM 1280 N N . LEU A 1 173 ? 8.164 1.053 -9.750 1.00 92.00 173 LEU A N 1
ATOM 1281 C CA . LEU A 1 173 ? 8.022 0.691 -11.166 1.00 92.00 173 LEU A CA 1
ATOM 1282 C C . LEU A 1 173 ? 6.730 1.272 -11.756 1.00 92.00 173 LEU A C 1
ATOM 1284 O O . LEU A 1 173 ? 5.635 0.980 -11.259 1.00 92.00 173 LEU A O 1
ATOM 1288 N N . PRO A 1 174 ? 6.805 2.003 -12.881 1.00 91.50 174 PRO A N 1
ATOM 1289 C CA . PRO A 1 174 ? 5.618 2.386 -13.621 1.00 91.50 174 PRO A CA 1
ATOM 1290 C C . PRO A 1 174 ? 4.901 1.145 -14.193 1.00 91.50 174 PRO A C 1
ATOM 1292 O O . PRO A 1 174 ? 5.541 0.145 -14.538 1.00 91.50 174 PRO A O 1
ATOM 1295 N N . PRO A 1 175 ? 3.568 1.195 -14.378 1.00 92.06 175 PRO A N 1
ATOM 1296 C CA . PRO A 1 175 ? 2.786 0.051 -14.858 1.00 92.06 175 PRO A CA 1
ATOM 1297 C C . PRO A 1 175 ? 3.234 -0.540 -16.201 1.00 92.06 175 PRO A C 1
ATOM 1299 O O . PRO A 1 175 ? 3.092 -1.742 -16.428 1.00 92.06 175 PRO A O 1
ATOM 1302 N N . THR A 1 176 ? 3.785 0.274 -17.102 1.00 90.88 176 THR A N 1
ATOM 1303 C CA . THR A 1 176 ? 4.369 -0.213 -18.361 1.00 90.88 176 THR A CA 1
ATOM 1304 C C . THR A 1 176 ? 5.484 -1.218 -18.090 1.00 90.88 176 THR A C 1
ATOM 1306 O O . THR A 1 176 ? 5.431 -2.338 -18.586 1.00 90.88 176 THR A O 1
ATOM 1309 N N . GLU A 1 177 ? 6.441 -0.883 -17.234 1.00 92.12 177 GLU A N 1
ATOM 1310 C CA . GLU A 1 177 ? 7.555 -1.769 -16.893 1.00 92.12 177 GLU A CA 1
ATOM 1311 C C . GLU A 1 177 ? 7.115 -2.954 -16.039 1.00 92.12 177 GLU A C 1
ATOM 1313 O O . GLU A 1 177 ? 7.445 -4.100 -16.349 1.00 92.12 177 GLU A O 1
ATOM 1318 N N . ALA A 1 178 ? 6.299 -2.692 -15.018 1.00 93.06 178 ALA A N 1
ATOM 1319 C CA . ALA A 1 178 ? 5.815 -3.711 -14.097 1.00 93.06 178 ALA A CA 1
ATOM 1320 C C . ALA A 1 178 ? 5.065 -4.850 -14.809 1.00 93.06 178 ALA A C 1
ATOM 1322 O O . ALA A 1 178 ? 5.215 -6.019 -14.450 1.00 93.06 178 ALA A O 1
ATOM 1323 N N . THR A 1 179 ? 4.295 -4.549 -15.863 1.00 95.00 179 THR A N 1
ATOM 1324 C CA . THR A 1 179 ? 3.582 -5.594 -16.623 1.00 95.00 179 THR A CA 1
ATOM 1325 C C . THR A 1 179 ? 4.490 -6.504 -17.439 1.00 95.00 179 THR A C 1
ATOM 1327 O O . THR A 1 179 ? 4.058 -7.580 -17.854 1.00 95.00 179 THR A O 1
ATOM 1330 N N . ALA A 1 180 ? 5.728 -6.087 -17.686 1.00 93.94 180 ALA A N 1
ATOM 1331 C CA . ALA A 1 180 ? 6.699 -6.819 -18.480 1.00 93.94 180 ALA A CA 1
ATOM 1332 C C . ALA A 1 180 ? 7.821 -7.447 -17.640 1.00 93.94 180 ALA A C 1
ATOM 1334 O O . ALA A 1 180 ? 8.703 -8.094 -18.214 1.00 93.94 180 ALA A O 1
ATOM 1335 N N . LEU A 1 181 ? 7.779 -7.256 -16.319 1.00 93.75 181 LEU A N 1
ATOM 1336 C CA . LEU A 1 181 ? 8.751 -7.771 -15.365 1.00 93.75 181 LEU A CA 1
ATOM 1337 C C . LEU A 1 181 ? 8.677 -9.299 -15.267 1.00 93.75 181 LEU A C 1
ATOM 1339 O O . LEU A 1 181 ? 7.599 -9.879 -15.064 1.00 93.75 181 LEU A O 1
ATOM 1343 N N . ARG A 1 182 ? 9.833 -9.942 -15.411 1.00 94.94 182 ARG A N 1
ATOM 1344 C CA . ARG A 1 182 ? 10.006 -11.393 -15.382 1.00 94.94 182 ARG A CA 1
ATOM 1345 C C . ARG A 1 182 ? 10.717 -11.846 -14.112 1.00 94.94 182 ARG A C 1
ATOM 1347 O O . ARG A 1 182 ? 11.382 -11.061 -13.454 1.00 94.94 182 ARG A O 1
ATOM 1354 N N . THR A 1 183 ? 10.600 -13.129 -13.792 1.00 94.38 183 THR A N 1
ATOM 1355 C CA . THR A 1 183 ? 11.345 -13.774 -12.700 1.00 94.38 183 THR A CA 1
ATOM 1356 C C . THR A 1 183 ? 12.854 -13.607 -12.843 1.00 94.38 183 THR A C 1
ATOM 1358 O O . THR A 1 183 ? 13.523 -13.395 -11.845 1.00 94.38 183 THR A O 1
ATOM 1361 N N . ASP A 1 184 ? 13.371 -13.630 -14.072 1.00 93.56 184 ASP A N 1
ATOM 1362 C CA . ASP A 1 184 ? 14.809 -13.487 -14.347 1.00 93.56 184 ASP A CA 1
ATOM 1363 C C . ASP A 1 184 ? 15.311 -12.049 -14.120 1.00 93.56 184 ASP A C 1
ATOM 1365 O O . ASP A 1 184 ? 16.509 -11.827 -13.974 1.00 93.56 184 ASP A O 1
ATOM 1369 N N . ASP A 1 185 ? 14.394 -11.076 -14.063 1.00 93.56 185 ASP A N 1
ATOM 1370 C CA . ASP A 1 185 ? 14.696 -9.682 -13.730 1.00 93.56 185 ASP A CA 1
ATOM 1371 C C . ASP A 1 185 ? 14.792 -9.476 -12.204 1.00 93.56 185 ASP A C 1
ATOM 1373 O O . ASP A 1 185 ? 15.120 -8.383 -11.749 1.00 93.56 185 ASP A O 1
ATOM 1377 N N . LEU A 1 186 ? 14.458 -10.489 -11.395 1.00 94.94 186 LEU A N 1
ATOM 1378 C CA . LEU A 1 186 ? 14.350 -10.395 -9.943 1.00 94.94 186 LEU A CA 1
ATOM 1379 C C . LEU A 1 186 ? 15.445 -11.220 -9.259 1.00 94.94 186 LEU A C 1
ATOM 1381 O O . LEU A 1 186 ? 15.477 -12.444 -9.351 1.00 94.94 186 LEU A O 1
ATOM 1385 N N . VAL A 1 187 ? 16.285 -10.542 -8.479 1.00 94.44 187 VAL A N 1
ATOM 1386 C CA . VAL A 1 187 ? 17.307 -11.169 -7.634 1.00 94.44 187 VAL A CA 1
ATOM 1387 C C . VAL A 1 187 ? 16.882 -11.025 -6.175 1.00 94.44 187 VAL A C 1
ATOM 1389 O O . VAL A 1 187 ? 16.900 -9.926 -5.623 1.00 94.44 187 VAL A O 1
ATOM 1392 N N . LEU A 1 188 ? 16.464 -12.130 -5.552 1.00 90.00 188 LEU A N 1
ATOM 1393 C CA . LEU A 1 188 ? 16.046 -12.179 -4.138 1.00 90.00 188 LEU A CA 1
ATOM 1394 C C . LEU A 1 188 ? 17.111 -12.756 -3.198 1.00 90.00 188 LEU A C 1
ATOM 1396 O O . LEU A 1 188 ? 16.931 -12.692 -1.976 1.00 90.00 188 LEU A O 1
ATOM 1400 N N . ASP A 1 189 ? 18.173 -13.325 -3.764 1.00 80.31 189 ASP A N 1
ATOM 1401 C CA . ASP A 1 189 ? 19.264 -13.966 -3.041 1.00 80.31 189 ASP A CA 1
ATOM 1402 C C . ASP A 1 189 ? 20.431 -12.980 -2.900 1.00 80.31 189 ASP A C 1
ATOM 1404 O O . ASP A 1 189 ? 20.892 -12.409 -3.887 1.00 80.31 189 ASP A O 1
ATOM 1408 N N . GLY A 1 190 ? 20.913 -12.765 -1.674 1.00 66.88 190 GLY A N 1
ATOM 1409 C CA . GLY A 1 190 ? 22.020 -11.847 -1.382 1.00 66.88 190 GLY A CA 1
ATOM 1410 C C . GLY A 1 190 ? 21.733 -10.894 -0.221 1.00 66.88 190 GLY A C 1
ATOM 1411 O O . GLY A 1 190 ? 20.696 -10.980 0.435 1.00 66.88 190 GLY A O 1
ATOM 1412 N N . SER A 1 191 ? 22.669 -9.977 0.045 1.00 72.75 191 SER A N 1
ATOM 1413 C CA . SER A 1 191 ? 22.525 -8.954 1.094 1.00 72.75 191 SER A CA 1
ATOM 1414 C C . SER A 1 191 ? 21.494 -7.876 0.749 1.00 72.75 191 SER A C 1
ATOM 1416 O O . SER A 1 191 ? 21.017 -7.182 1.643 1.00 72.75 191 SER A O 1
ATOM 1418 N N . GLN A 1 192 ? 21.146 -7.732 -0.533 1.00 84.81 192 GLN A N 1
ATOM 1419 C CA . GLN A 1 192 ? 20.167 -6.773 -1.027 1.00 84.81 192 GLN A CA 1
ATOM 1420 C C . GLN A 1 192 ? 19.396 -7.383 -2.198 1.00 84.81 192 GLN A C 1
ATOM 1422 O O . GLN A 1 192 ? 20.000 -7.893 -3.139 1.00 84.81 192 GLN A O 1
ATOM 1427 N N . ALA A 1 193 ? 18.066 -7.328 -2.137 1.00 91.81 193 ALA A N 1
ATOM 1428 C CA . ALA A 1 193 ? 17.210 -7.768 -3.231 1.00 91.81 193 ALA A CA 1
ATOM 1429 C C . ALA A 1 193 ? 17.092 -6.668 -4.295 1.00 91.81 193 ALA A C 1
ATOM 1431 O O . ALA A 1 193 ? 17.015 -5.484 -3.958 1.00 91.81 193 ALA A O 1
ATOM 1432 N N . LEU A 1 194 ? 17.074 -7.054 -5.571 1.00 93.56 194 LEU A N 1
ATOM 1433 C CA . LEU A 1 194 ? 17.207 -6.139 -6.705 1.00 93.56 194 LEU A CA 1
ATOM 1434 C C . LEU A 1 194 ? 16.230 -6.488 -7.836 1.00 93.56 194 LEU A C 1
ATOM 1436 O O . LEU A 1 194 ? 15.943 -7.661 -8.080 1.00 93.56 194 LEU A O 1
ATOM 1440 N N . LEU A 1 195 ? 15.777 -5.466 -8.565 1.00 91.81 195 LEU A N 1
ATOM 1441 C CA . LEU A 1 195 ? 15.138 -5.606 -9.875 1.00 91.81 195 LEU A CA 1
ATOM 1442 C C . LEU A 1 195 ? 16.059 -5.071 -10.971 1.00 91.81 195 LEU A C 1
ATOM 1444 O O . LEU A 1 195 ? 16.514 -3.930 -10.896 1.00 91.81 195 LEU A O 1
ATOM 1448 N N . MET A 1 196 ? 16.300 -5.874 -12.001 1.00 90.06 196 MET A N 1
ATOM 1449 C CA . MET A 1 196 ? 17.091 -5.522 -13.176 1.00 90.06 196 MET A CA 1
ATOM 1450 C C . MET A 1 196 ? 16.164 -5.095 -14.311 1.00 90.06 196 MET A C 1
ATOM 1452 O O . MET A 1 196 ? 15.348 -5.877 -14.789 1.00 90.06 196 MET A O 1
ATOM 1456 N N . MET A 1 197 ? 16.277 -3.849 -14.758 1.00 86.88 197 MET A N 1
ATOM 1457 C CA . MET A 1 197 ? 15.397 -3.278 -15.772 1.00 86.88 197 MET A CA 1
ATOM 1458 C C . MET A 1 197 ? 16.167 -2.916 -17.030 1.00 86.88 197 MET A C 1
ATOM 1460 O O . MET A 1 197 ? 17.136 -2.169 -16.970 1.00 86.88 197 MET A O 1
ATOM 1464 N N . ALA A 1 198 ? 15.706 -3.432 -18.169 1.00 75.62 198 ALA A N 1
ATOM 1465 C CA . ALA A 1 198 ? 16.335 -3.198 -19.461 1.00 75.62 198 ALA A CA 1
ATOM 1466 C C . ALA A 1 198 ? 15.926 -1.852 -20.096 1.00 75.62 198 ALA A C 1
ATOM 1468 O O . ALA A 1 198 ? 14.744 -1.496 -20.115 1.00 75.62 198 ALA A O 1
ATOM 1469 N N . ALA A 1 199 ? 16.876 -1.194 -20.762 1.00 64.88 199 ALA A N 1
ATOM 1470 C CA . ALA A 1 199 ? 16.783 0.087 -21.465 1.00 64.88 199 ALA A CA 1
ATOM 1471 C C . ALA A 1 199 ? 15.706 0.115 -22.551 1.00 64.88 199 ALA A C 1
ATOM 1473 O O . ALA A 1 199 ? 15.197 1.167 -22.906 1.00 64.88 199 ALA A O 1
ATOM 1474 N N . SER A 1 200 ? 15.278 -1.043 -23.061 1.00 59.16 200 SER A N 1
ATOM 1475 C CA . SER A 1 200 ? 14.121 -1.113 -23.971 1.00 59.16 200 SER A CA 1
ATOM 1476 C C . SER A 1 200 ? 12.833 -0.506 -23.383 1.00 59.16 200 SER A C 1
ATOM 1478 O O . SER A 1 200 ? 11.847 -0.348 -24.103 1.00 59.16 200 SER A O 1
ATOM 1480 N N . ARG A 1 201 ? 12.826 -0.197 -22.078 1.00 59.44 201 ARG A N 1
ATOM 1481 C CA . ARG A 1 201 ? 11.682 0.306 -21.317 1.00 59.44 201 ARG A CA 1
ATOM 1482 C C . ARG A 1 201 ? 11.996 1.575 -20.502 1.00 59.44 201 ARG A C 1
ATOM 1484 O O . ARG A 1 201 ? 11.076 2.098 -19.886 1.00 59.44 201 ARG A O 1
ATOM 1491 N N . SER A 1 202 ? 13.235 2.084 -20.548 1.00 61.44 202 SER A N 1
ATOM 1492 C CA . SER A 1 202 ? 13.738 3.245 -19.784 1.00 61.44 202 SER A CA 1
ATOM 1493 C C . SER A 1 202 ? 14.859 3.990 -20.519 1.00 61.44 202 SER A C 1
ATOM 1495 O O . SER A 1 202 ? 15.303 3.552 -21.571 1.00 61.44 202 SER A O 1
ATOM 1497 N N . PHE A 1 203 ? 15.352 5.114 -19.984 1.00 66.50 203 PHE A N 1
ATOM 1498 C CA . PHE A 1 203 ? 16.503 5.816 -20.578 1.00 66.50 203 PHE A CA 1
ATOM 1499 C C . PHE A 1 203 ? 17.761 4.931 -20.695 1.00 66.50 203 PHE A C 1
ATOM 1501 O O . PHE A 1 203 ? 18.488 5.011 -21.682 1.00 66.50 203 PHE A O 1
ATOM 1508 N N . GLN A 1 204 ? 18.003 4.068 -19.704 1.00 77.06 204 GLN A N 1
ATOM 1509 C CA . GLN A 1 204 ? 19.127 3.129 -19.666 1.00 77.06 204 GLN A CA 1
ATOM 1510 C C . GLN A 1 204 ? 18.774 1.871 -18.866 1.00 77.06 204 GLN A C 1
ATOM 1512 O O . GLN A 1 204 ? 17.764 1.863 -18.150 1.00 77.06 204 GLN A O 1
ATOM 1517 N N . ASP A 1 205 ? 19.608 0.832 -18.980 1.00 83.69 205 ASP A N 1
ATOM 1518 C CA . ASP A 1 205 ? 19.559 -0.327 -18.089 1.00 83.69 205 ASP A CA 1
ATOM 1519 C C . ASP A 1 205 ? 19.760 0.155 -16.653 1.00 83.69 205 ASP A C 1
ATOM 1521 O O . ASP A 1 205 ? 20.607 1.013 -16.387 1.00 83.69 205 ASP A O 1
ATOM 1525 N N . ARG A 1 206 ? 18.979 -0.376 -15.716 1.00 87.06 206 ARG A N 1
ATOM 1526 C CA . ARG A 1 206 ? 19.066 0.051 -14.323 1.00 87.06 206 ARG A CA 1
ATOM 1527 C C . ARG A 1 206 ? 18.765 -1.052 -13.339 1.00 87.06 206 ARG A C 1
ATOM 1529 O O . ARG A 1 206 ? 18.042 -1.999 -13.634 1.00 87.06 206 ARG A O 1
ATOM 1536 N N . ILE A 1 207 ? 19.305 -0.871 -12.146 1.00 88.50 207 ILE A N 1
ATOM 1537 C CA . ILE A 1 207 ? 19.059 -1.728 -11.002 1.00 88.50 207 ILE A CA 1
ATOM 1538 C C . ILE A 1 207 ? 18.247 -0.919 -10.004 1.00 88.50 207 ILE A C 1
ATOM 1540 O O . ILE A 1 207 ? 18.634 0.190 -9.641 1.00 88.50 207 ILE A O 1
ATOM 1544 N N . LEU A 1 208 ? 17.126 -1.478 -9.567 1.00 90.38 208 LEU A N 1
ATOM 1545 C CA . LEU A 1 208 ? 16.325 -0.912 -8.499 1.00 90.38 208 LEU A CA 1
ATOM 1546 C C . LEU A 1 208 ? 16.490 -1.747 -7.233 1.00 90.38 208 LEU A C 1
ATOM 1548 O O . LEU A 1 208 ? 16.188 -2.941 -7.218 1.00 90.38 208 LEU A O 1
ATOM 1552 N N . ALA A 1 209 ? 16.931 -1.089 -6.167 1.00 91.50 209 ALA A N 1
ATOM 1553 C CA . ALA A 1 209 ? 16.988 -1.664 -4.837 1.00 91.50 209 ALA A CA 1
ATOM 1554 C C . ALA A 1 209 ? 15.582 -1.931 -4.286 1.00 91.50 209 ALA A C 1
ATOM 1556 O O . ALA A 1 209 ? 14.736 -1.037 -4.219 1.00 91.50 209 ALA A O 1
ATOM 1557 N N . LEU A 1 210 ? 15.338 -3.162 -3.845 1.00 94.00 210 LEU A N 1
ATOM 1558 C CA . LEU A 1 210 ? 14.104 -3.529 -3.167 1.00 94.00 210 LEU A CA 1
ATOM 1559 C C . LEU A 1 210 ? 14.230 -3.310 -1.658 1.00 94.00 210 LEU A C 1
ATOM 1561 O O . LEU A 1 210 ? 15.205 -3.719 -1.030 1.00 94.00 210 LEU A O 1
ATOM 1565 N N . GLN A 1 211 ? 13.200 -2.708 -1.061 1.00 94.12 211 GLN A N 1
ATOM 1566 C CA . GLN A 1 211 ? 13.047 -2.667 0.389 1.00 94.12 211 GLN A CA 1
ATOM 1567 C C . GLN A 1 211 ? 12.728 -4.064 0.945 1.00 94.12 211 GLN A C 1
ATOM 1569 O O . GLN A 1 211 ? 12.210 -4.909 0.203 1.00 94.12 211 GLN A O 1
ATOM 1574 N N . PRO A 1 212 ? 12.942 -4.298 2.255 1.00 95.69 212 PRO A N 1
ATOM 1575 C CA . PRO A 1 212 ? 12.627 -5.576 2.890 1.00 95.69 212 PRO A CA 1
ATOM 1576 C C . PRO A 1 212 ? 11.199 -6.072 2.614 1.00 95.69 212 PRO A C 1
ATOM 1578 O O . PRO A 1 212 ? 11.024 -7.251 2.311 1.00 95.69 212 PRO A O 1
ATOM 1581 N N . PHE A 1 213 ? 10.201 -5.175 2.595 1.00 97.19 213 PHE A N 1
ATOM 1582 C CA . PHE A 1 213 ? 8.826 -5.535 2.231 1.00 97.19 213 PHE A CA 1
ATOM 1583 C C . PHE A 1 213 ? 8.695 -6.051 0.808 1.00 97.19 213 PHE A C 1
ATOM 1585 O O . PHE A 1 213 ? 8.122 -7.121 0.598 1.00 97.19 213 PHE A O 1
ATOM 1592 N N . HIS A 1 214 ? 9.260 -5.337 -0.169 1.00 97.38 214 HIS A N 1
ATOM 1593 C CA . HIS A 1 214 ? 9.183 -5.769 -1.560 1.00 97.38 214 HIS A CA 1
ATOM 1594 C C . HIS A 1 214 ? 9.831 -7.145 -1.732 1.00 97.38 214 HIS A C 1
ATOM 1596 O O . HIS A 1 214 ? 9.249 -8.025 -2.361 1.00 97.38 214 HIS A O 1
ATOM 1602 N N . ALA A 1 21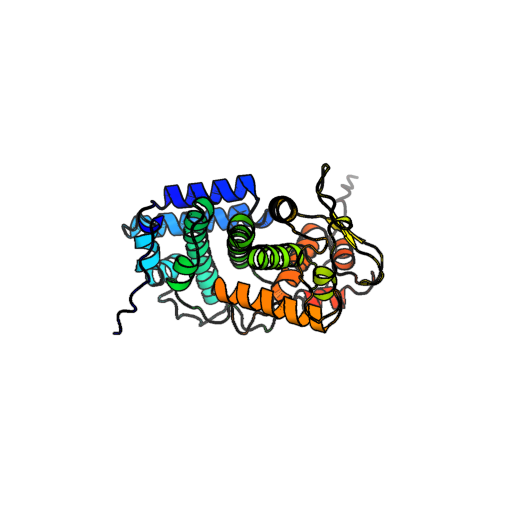5 ? 11.001 -7.350 -1.123 1.00 96.94 215 ALA A N 1
ATOM 1603 C CA . ALA A 1 215 ? 11.724 -8.613 -1.189 1.00 96.94 215 ALA A CA 1
ATOM 1604 C C . ALA A 1 215 ? 10.928 -9.770 -0.563 1.00 96.94 215 ALA A C 1
ATOM 1606 O O . ALA A 1 215 ? 10.747 -10.808 -1.199 1.00 96.94 215 ALA A O 1
ATOM 1607 N N . ALA A 1 216 ? 10.421 -9.592 0.661 1.00 96.75 216 ALA A N 1
ATOM 1608 C CA . ALA A 1 216 ? 9.681 -10.626 1.379 1.00 96.75 216 ALA A CA 1
ATOM 1609 C C . ALA A 1 216 ? 8.352 -10.975 0.687 1.00 96.75 216 ALA A C 1
ATOM 1611 O O . ALA A 1 216 ? 8.047 -12.152 0.487 1.00 96.75 216 ALA A O 1
ATOM 1612 N N . ALA A 1 217 ? 7.587 -9.966 0.261 1.00 97.56 217 ALA A N 1
ATOM 1613 C CA . ALA A 1 217 ? 6.311 -10.172 -0.418 1.00 97.56 217 ALA A CA 1
ATOM 1614 C C . ALA A 1 217 ? 6.490 -10.809 -1.808 1.00 97.56 217 ALA A C 1
ATOM 1616 O O . ALA A 1 217 ? 5.739 -11.717 -2.171 1.00 97.56 217 ALA A O 1
ATOM 1617 N N . LEU A 1 218 ? 7.500 -10.385 -2.580 1.00 97.50 218 LEU A N 1
ATOM 1618 C CA . LEU A 1 218 ? 7.800 -11.012 -3.869 1.00 97.50 218 LEU A CA 1
ATOM 1619 C C . LEU A 1 218 ? 8.293 -12.448 -3.695 1.00 97.50 218 LEU A C 1
ATOM 1621 O O . LEU A 1 218 ? 7.864 -13.293 -4.474 1.00 97.50 218 LEU A O 1
ATOM 1625 N N . ARG A 1 219 ? 9.102 -12.749 -2.666 1.00 96.19 219 ARG A N 1
ATOM 1626 C CA . ARG A 1 219 ? 9.529 -14.123 -2.348 1.00 96.19 219 ARG A CA 1
ATOM 1627 C C . ARG A 1 219 ? 8.330 -15.047 -2.134 1.00 96.19 219 ARG A C 1
ATOM 1629 O O . ARG A 1 219 ? 8.204 -16.049 -2.831 1.00 96.19 219 ARG A O 1
ATOM 1636 N N . ALA A 1 220 ? 7.398 -14.647 -1.269 1.00 95.94 220 ALA A N 1
ATOM 1637 C CA . ALA A 1 220 ? 6.177 -15.412 -1.017 1.00 95.94 220 ALA A CA 1
ATOM 1638 C C . ALA A 1 220 ? 5.315 -15.597 -2.283 1.00 95.94 220 ALA A C 1
ATOM 1640 O O . ALA A 1 220 ? 4.664 -16.623 -2.468 1.00 95.94 220 ALA A O 1
ATOM 1641 N N . HIS A 1 221 ? 5.302 -14.613 -3.188 1.00 97.06 221 HIS A N 1
ATOM 1642 C CA . HIS A 1 221 ? 4.559 -14.713 -4.446 1.00 97.06 221 HIS A CA 1
ATOM 1643 C C . HIS A 1 221 ? 5.218 -15.659 -5.460 1.00 97.06 221 HIS A C 1
ATOM 1645 O O . HIS A 1 221 ? 4.519 -16.470 -6.075 1.00 97.06 221 HIS A O 1
ATOM 1651 N N . VAL A 1 222 ? 6.542 -15.576 -5.649 1.00 95.62 222 VAL A N 1
ATOM 1652 C CA . VAL A 1 222 ? 7.246 -16.365 -6.678 1.00 95.62 222 VAL A CA 1
ATOM 1653 C C . VAL A 1 222 ? 7.235 -17.864 -6.391 1.00 95.62 222 VAL A C 1
ATOM 1655 O O . VAL A 1 222 ? 7.157 -18.642 -7.338 1.00 95.62 222 VAL A O 1
ATOM 1658 N N . GLU A 1 223 ? 7.192 -18.275 -5.120 1.00 91.88 223 GLU A 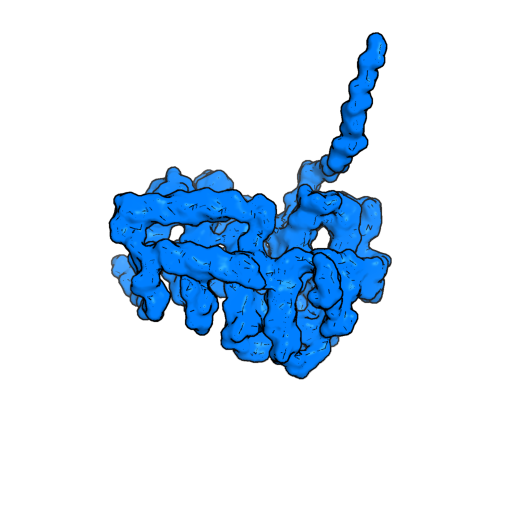N 1
ATOM 1659 C CA . GLU A 1 223 ? 7.053 -19.685 -4.706 1.00 91.88 223 GLU A CA 1
ATOM 1660 C C . GLU A 1 223 ? 5.806 -20.368 -5.290 1.00 91.88 223 GLU A C 1
ATOM 1662 O O . GLU A 1 223 ? 5.761 -21.586 -5.463 1.00 91.88 223 GLU A O 1
ATOM 1667 N N . HIS A 1 224 ? 4.788 -19.581 -5.634 1.00 92.81 224 HIS A N 1
ATOM 1668 C CA . HIS A 1 224 ? 3.515 -20.065 -6.154 1.00 92.81 224 HIS A CA 1
ATOM 1669 C C . HIS A 1 224 ? 3.211 -19.570 -7.572 1.00 92.81 224 HIS A C 1
ATOM 1671 O O . HIS A 1 224 ? 2.087 -19.718 -8.070 1.00 92.81 224 HIS A O 1
ATOM 1677 N N . LEU A 1 225 ? 4.188 -18.952 -8.234 1.00 93.31 225 LEU A N 1
ATOM 1678 C CA . LEU A 1 225 ? 3.992 -18.355 -9.541 1.00 93.31 225 LEU A CA 1
ATOM 1679 C C . LEU A 1 225 ? 4.002 -19.428 -10.639 1.00 93.31 225 LEU A C 1
ATOM 1681 O O . LEU A 1 225 ? 5.028 -20.000 -10.980 1.00 93.31 225 LEU A O 1
ATOM 1685 N N . GLY A 1 226 ? 2.850 -19.653 -11.272 1.00 88.69 226 GLY A N 1
ATOM 1686 C CA . GLY A 1 226 ? 2.717 -20.590 -12.400 1.00 88.69 226 GLY A CA 1
ATOM 1687 C C . GLY A 1 226 ? 3.226 -20.073 -13.758 1.00 88.69 226 GLY A C 1
ATOM 1688 O O . GLY A 1 226 ? 2.641 -20.418 -14.780 1.00 88.69 226 GLY A O 1
ATOM 1689 N N . GLY A 1 227 ? 4.217 -19.175 -13.806 1.00 91.38 227 GLY A N 1
ATOM 1690 C CA . GLY A 1 227 ? 4.747 -18.596 -15.051 1.00 91.38 227 GLY A CA 1
ATOM 1691 C C . GLY A 1 227 ? 5.935 -17.656 -14.825 1.00 91.38 227 GLY A C 1
ATOM 1692 O O . GLY A 1 227 ? 6.401 -17.522 -13.704 1.00 91.38 227 GLY A O 1
ATOM 1693 N N . ASN A 1 228 ? 6.416 -16.981 -15.874 1.00 93.31 228 ASN A N 1
ATOM 1694 C CA . ASN A 1 228 ? 7.599 -16.112 -15.773 1.00 93.31 228 ASN A CA 1
ATOM 1695 C C . ASN A 1 228 ? 7.285 -14.637 -15.480 1.00 93.31 228 ASN A C 1
ATOM 1697 O O . ASN A 1 228 ? 8.149 -13.927 -14.990 1.00 93.31 228 ASN A O 1
ATOM 1701 N N . LEU A 1 229 ? 6.084 -14.144 -15.794 1.00 95.56 229 LEU A N 1
ATOM 1702 C CA . LEU A 1 229 ? 5.702 -12.755 -15.515 1.00 95.56 229 LEU A CA 1
ATOM 1703 C C . LEU A 1 229 ? 5.243 -12.604 -14.066 1.00 95.56 229 LEU A C 1
ATOM 1705 O O . LEU A 1 229 ? 4.299 -13.288 -13.656 1.00 95.56 229 LEU A O 1
ATOM 1709 N N . ILE A 1 230 ? 5.859 -11.669 -13.340 1.00 95.81 230 ILE A N 1
ATOM 1710 C CA . ILE A 1 230 ? 5.671 -11.483 -11.894 1.00 95.81 230 ILE A CA 1
ATOM 1711 C C . ILE A 1 230 ? 4.289 -10.899 -11.584 1.00 95.81 230 ILE A C 1
ATOM 1713 O O . ILE A 1 230 ? 3.490 -11.510 -10.875 1.00 95.81 230 ILE A O 1
ATOM 1717 N N . ALA A 1 231 ? 3.981 -9.729 -12.143 1.00 94.88 231 ALA A N 1
ATOM 1718 C CA . ALA A 1 231 ? 2.820 -8.923 -11.755 1.00 94.88 231 ALA A CA 1
ATOM 1719 C C . ALA A 1 231 ? 1.647 -8.975 -12.750 1.00 94.88 231 ALA A C 1
ATOM 1721 O O . ALA A 1 231 ? 0.568 -8.451 -12.480 1.00 94.88 231 ALA A O 1
ATOM 1722 N N . TYR A 1 232 ? 1.832 -9.592 -13.921 1.00 95.25 232 TYR A N 1
ATOM 1723 C CA . TYR A 1 232 ? 0.862 -9.515 -15.014 1.00 95.25 232 TYR A CA 1
ATOM 1724 C C . TYR A 1 232 ? 0.585 -10.874 -15.643 1.00 95.25 232 TYR A C 1
ATOM 1726 O O . TYR A 1 232 ? 1.470 -11.718 -15.746 1.00 95.25 232 TYR A O 1
ATOM 1734 N N . GLN A 1 233 ? -0.659 -11.090 -16.067 1.00 93.94 233 GLN A N 1
ATOM 1735 C CA . GLN A 1 233 ? -1.052 -12.260 -16.844 1.00 93.94 233 GLN A CA 1
ATOM 1736 C C . GLN A 1 233 ? -1.661 -11.792 -18.172 1.00 93.94 233 GLN A C 1
ATOM 1738 O O . GLN A 1 233 ? -2.786 -11.276 -18.178 1.00 93.94 233 GLN A O 1
ATOM 1743 N N . PRO A 1 234 ? -0.952 -11.956 -19.300 1.00 90.75 234 PRO A N 1
ATOM 1744 C CA . PRO A 1 234 ? -1.467 -11.542 -20.592 1.00 90.75 234 PRO A CA 1
ATOM 1745 C C . PRO A 1 234 ? -2.669 -12.410 -20.966 1.00 90.75 234 PRO A C 1
ATOM 1747 O O . PRO A 1 234 ? -2.613 -13.637 -20.934 1.00 90.75 234 PRO A O 1
ATOM 1750 N N . ARG A 1 235 ? -3.776 -11.755 -21.324 1.00 89.38 235 ARG A N 1
ATOM 1751 C CA . ARG A 1 235 ? -4.923 -12.404 -21.987 1.00 89.38 235 ARG A CA 1
ATOM 1752 C C . ARG A 1 235 ? -4.954 -12.076 -23.474 1.00 89.38 235 ARG A C 1
ATOM 1754 O O . ARG A 1 235 ? -5.117 -12.957 -24.304 1.00 89.38 235 ARG A O 1
ATOM 1761 N N . LYS A 1 236 ? -4.827 -10.784 -23.784 1.00 91.62 236 LYS A N 1
ATOM 1762 C CA . LYS A 1 236 ? -4.836 -10.231 -25.149 1.00 91.62 236 LYS A CA 1
ATOM 1763 C C . LYS A 1 236 ? -3.718 -9.218 -25.389 1.00 91.62 236 LYS A C 1
ATOM 1765 O O . LYS A 1 236 ? -3.276 -9.073 -26.518 1.00 91.62 236 LYS A O 1
ATOM 1770 N N . GLN A 1 237 ? -3.303 -8.499 -24.345 1.00 94.25 237 GLN A N 1
ATOM 1771 C CA . GLN A 1 237 ? -2.350 -7.401 -24.467 1.00 94.25 237 GLN A CA 1
ATOM 1772 C C . GLN A 1 237 ? -0.922 -7.896 -24.293 1.00 94.25 237 GLN A C 1
ATOM 1774 O O . GLN A 1 237 ? -0.639 -8.710 -23.410 1.00 94.25 237 GLN A O 1
ATOM 1779 N N . THR A 1 238 ? -0.028 -7.355 -25.113 1.00 94.31 238 THR A N 1
ATOM 1780 C CA . THR A 1 238 ? 1.406 -7.604 -25.008 1.00 94.31 238 THR A CA 1
ATOM 1781 C C . THR A 1 238 ? 1.940 -6.982 -23.712 1.00 94.31 238 THR A C 1
ATOM 1783 O O . THR A 1 238 ? 1.671 -5.801 -23.465 1.00 94.31 238 THR A O 1
ATOM 1786 N N . PRO A 1 239 ? 2.691 -7.729 -22.881 1.00 94.19 239 PRO A N 1
ATOM 1787 C CA . PRO A 1 239 ? 3.405 -7.172 -21.731 1.00 94.19 239 PRO A CA 1
ATOM 1788 C C . PRO A 1 239 ? 4.228 -5.939 -22.125 1.00 94.19 239 PRO A C 1
ATOM 1790 O O . PRO A 1 239 ? 4.861 -5.943 -23.179 1.00 94.19 239 PRO A O 1
ATOM 1793 N N . GLY A 1 240 ? 4.207 -4.878 -21.317 1.00 91.19 240 GLY A N 1
ATOM 1794 C CA . GLY A 1 240 ? 4.947 -3.643 -21.614 1.00 91.19 240 GLY A CA 1
ATOM 1795 C C . GLY A 1 240 ? 4.212 -2.644 -22.506 1.00 91.19 240 GLY A C 1
ATOM 1796 O O . GLY A 1 240 ? 4.632 -1.498 -22.619 1.00 91.19 240 GLY A O 1
ATOM 1797 N N . SER A 1 241 ? 3.099 -3.044 -23.125 1.00 93.00 241 SER A N 1
ATOM 1798 C CA . SER A 1 241 ? 2.289 -2.135 -23.939 1.00 93.00 241 SER A CA 1
ATOM 1799 C C . SER A 1 241 ? 1.462 -1.167 -23.086 1.00 93.00 241 SER A C 1
ATOM 1801 O O . SER A 1 241 ? 1.084 -1.472 -21.953 1.00 93.00 241 SER A O 1
ATOM 1803 N N . ASN A 1 242 ? 1.057 -0.041 -23.680 1.00 93.00 242 ASN A N 1
ATOM 1804 C CA . ASN A 1 242 ? 0.131 0.912 -23.051 1.00 93.00 242 ASN A CA 1
ATOM 1805 C C . ASN A 1 242 ? -1.195 0.256 -22.624 1.00 93.00 242 ASN A C 1
ATOM 1807 O O . ASN A 1 242 ? -1.775 0.623 -21.605 1.00 93.00 242 ASN A O 1
ATOM 1811 N N . ALA A 1 243 ? -1.671 -0.747 -23.368 1.00 94.69 243 ALA A N 1
ATOM 1812 C CA . ALA A 1 243 ? -2.893 -1.467 -23.023 1.00 94.69 243 ALA A CA 1
ATOM 1813 C C . ALA A 1 243 ? -2.705 -2.406 -21.816 1.00 94.69 243 ALA A C 1
ATOM 1815 O O . ALA A 1 243 ? -3.612 -2.539 -20.991 1.00 94.69 243 ALA A O 1
ATOM 1816 N N . ALA A 1 244 ? -1.530 -3.033 -21.675 1.00 94.56 244 ALA A N 1
ATOM 1817 C CA . ALA A 1 244 ? -1.182 -3.781 -20.467 1.00 94.56 244 ALA A CA 1
ATOM 1818 C C . ALA A 1 244 ? -1.056 -2.839 -19.259 1.00 94.56 244 ALA A C 1
ATOM 1820 O O . ALA A 1 244 ? -1.639 -3.116 -18.210 1.00 94.56 244 ALA A O 1
ATOM 1821 N N . ALA A 1 245 ? -0.400 -1.687 -19.431 1.00 94.12 245 ALA A N 1
ATOM 1822 C CA . ALA A 1 245 ? -0.292 -0.655 -18.401 1.00 94.12 245 ALA A CA 1
ATOM 1823 C C . ALA A 1 245 ? -1.671 -0.156 -17.935 1.00 94.12 245 ALA A C 1
ATOM 1825 O O . ALA A 1 245 ? -1.931 -0.107 -16.735 1.00 94.12 245 ALA A O 1
ATOM 1826 N N . ALA A 1 246 ? -2.599 0.117 -18.859 1.00 94.44 246 ALA A N 1
ATOM 1827 C CA . ALA A 1 246 ? -3.978 0.488 -18.530 1.00 94.44 246 ALA A CA 1
ATOM 1828 C C . ALA A 1 246 ? -4.704 -0.608 -17.724 1.00 94.44 246 ALA A C 1
ATOM 1830 O O . ALA A 1 246 ? -5.424 -0.317 -16.767 1.00 94.44 246 ALA A O 1
ATOM 1831 N N . SER A 1 247 ? -4.475 -1.882 -18.060 1.00 95.00 247 SER A N 1
ATOM 1832 C CA . SER A 1 247 ? -5.007 -3.007 -17.284 1.00 95.00 247 SER A CA 1
ATOM 1833 C C . SER A 1 247 ? -4.454 -3.029 -15.858 1.00 95.00 247 SER A C 1
ATOM 1835 O O . SER A 1 247 ? -5.212 -3.286 -14.920 1.00 95.00 247 SER A O 1
ATOM 1837 N N . MET A 1 248 ? -3.157 -2.771 -15.684 1.00 95.31 248 MET A N 1
ATOM 1838 C CA . MET A 1 248 ? -2.525 -2.711 -14.367 1.00 95.31 248 MET A CA 1
ATOM 1839 C C . MET A 1 248 ? -2.984 -1.489 -13.564 1.00 95.31 248 MET A C 1
ATOM 1841 O O . MET A 1 248 ? -3.285 -1.638 -12.384 1.00 95.31 248 MET A O 1
ATOM 1845 N N . HIS A 1 249 ? -3.175 -0.326 -14.192 1.00 95.00 249 HIS A N 1
ATOM 1846 C CA . HIS A 1 249 ? -3.831 0.814 -13.544 1.00 95.00 249 HIS A CA 1
ATOM 1847 C C . HIS A 1 249 ? -5.219 0.441 -13.010 1.00 95.00 249 HIS A C 1
ATOM 1849 O O . HIS A 1 249 ? -5.559 0.794 -11.885 1.00 95.00 249 HIS A O 1
ATOM 1855 N N . GLY A 1 250 ? -6.004 -0.334 -13.766 1.00 95.56 250 GLY A N 1
ATOM 1856 C CA . GLY A 1 250 ? -7.289 -0.846 -13.287 1.00 95.56 250 GLY A CA 1
ATOM 1857 C C . GLY A 1 250 ? -7.166 -1.801 -12.091 1.00 95.56 250 GLY A C 1
ATOM 1858 O O . GLY A 1 250 ? -8.041 -1.809 -11.228 1.00 95.56 250 GLY A O 1
ATOM 1859 N N . VAL A 1 251 ? -6.102 -2.610 -12.020 1.00 96.31 251 VAL A N 1
ATOM 1860 C CA . VAL A 1 251 ? -5.816 -3.480 -10.862 1.00 96.31 251 VAL A CA 1
ATOM 1861 C C . VAL A 1 251 ? -5.476 -2.649 -9.629 1.00 96.31 251 VAL A C 1
ATOM 1863 O O . VAL A 1 251 ? -6.102 -2.841 -8.590 1.00 96.31 251 VAL A O 1
ATOM 1866 N N . LEU A 1 252 ? -4.546 -1.703 -9.761 1.00 96.81 252 LEU A N 1
ATOM 1867 C CA . LEU A 1 252 ? -4.137 -0.816 -8.673 1.00 96.81 252 LEU A CA 1
ATOM 1868 C C . LEU A 1 252 ? -5.310 0.045 -8.186 1.00 96.81 252 LEU A C 1
ATOM 1870 O O . LEU A 1 252 ? -5.546 0.124 -6.989 1.00 96.81 252 LEU A O 1
ATOM 1874 N N . GLY A 1 253 ? -6.115 0.603 -9.096 1.00 95.75 253 GLY A N 1
ATOM 1875 C CA . GLY A 1 253 ? -7.304 1.379 -8.734 1.00 95.75 253 GLY A CA 1
ATOM 1876 C C . GLY A 1 253 ? -8.318 0.575 -7.914 1.00 95.75 253 GLY A C 1
ATOM 1877 O O . GLY A 1 253 ? -8.818 1.068 -6.909 1.00 95.75 253 GLY A O 1
ATOM 1878 N N . ARG A 1 254 ? -8.569 -0.693 -8.278 1.00 95.94 254 ARG A N 1
ATOM 1879 C CA . ARG A 1 254 ? -9.426 -1.584 -7.473 1.00 95.94 254 ARG A CA 1
ATOM 1880 C C . ARG A 1 254 ? -8.829 -1.909 -6.107 1.00 95.94 254 ARG A C 1
ATOM 1882 O O . ARG A 1 254 ? -9.588 -2.110 -5.166 1.00 95.94 254 ARG A O 1
ATOM 1889 N N . LEU A 1 255 ? -7.504 -1.984 -5.988 1.00 95.94 255 LEU A N 1
ATOM 1890 C CA . LEU A 1 255 ? -6.843 -2.187 -4.698 1.00 95.94 255 LEU A CA 1
ATOM 1891 C C . LEU A 1 255 ? -7.037 -0.969 -3.783 1.00 95.94 255 LEU A C 1
ATOM 1893 O O . LEU A 1 255 ? -7.448 -1.146 -2.640 1.00 95.94 255 LEU A O 1
ATOM 1897 N N . LEU A 1 256 ? -6.832 0.248 -4.303 1.00 95.00 256 LEU A N 1
ATOM 1898 C CA . LEU A 1 256 ? -7.079 1.496 -3.564 1.00 95.00 256 LEU A CA 1
ATOM 1899 C C . LEU A 1 256 ? -8.548 1.612 -3.118 1.00 95.00 256 LEU A C 1
ATOM 1901 O O . LEU A 1 256 ? -8.833 1.996 -1.983 1.00 95.00 256 LEU A O 1
ATOM 1905 N N . ASP A 1 257 ? -9.485 1.229 -3.990 1.00 93.81 257 ASP A N 1
ATOM 1906 C CA . ASP A 1 257 ? -10.917 1.182 -3.669 1.00 93.81 257 ASP A CA 1
ATOM 1907 C C . ASP A 1 257 ? -11.226 0.135 -2.588 1.00 93.81 257 ASP A C 1
ATOM 1909 O O . ASP A 1 257 ? -11.950 0.413 -1.633 1.00 93.81 257 ASP A O 1
ATOM 1913 N N . SER A 1 258 ? -10.596 -1.042 -2.668 1.00 93.31 258 SER A N 1
ATOM 1914 C CA . SER A 1 258 ? -10.803 -2.138 -1.711 1.00 93.31 258 SER A CA 1
ATOM 1915 C C . SER A 1 258 ? -10.394 -1.761 -0.289 1.00 93.31 258 SER A C 1
ATOM 1917 O O . SER A 1 258 ? -11.094 -2.125 0.653 1.00 93.31 258 SER A O 1
ATOM 1919 N N . VAL A 1 259 ? -9.297 -1.014 -0.120 1.00 93.94 259 VAL A N 1
ATOM 1920 C CA . VAL A 1 259 ? -8.858 -0.522 1.202 1.00 93.94 259 VAL A CA 1
ATOM 1921 C C . VAL A 1 259 ? -9.576 0.771 1.627 1.00 93.94 259 VAL A C 1
ATOM 1923 O O . VAL A 1 259 ? -9.376 1.279 2.735 1.00 93.94 259 VAL A O 1
ATOM 1926 N N . GLY A 1 260 ? -10.458 1.295 0.771 1.00 91.75 260 GLY A N 1
ATOM 1927 C CA . GLY A 1 260 ? -11.309 2.450 1.042 1.00 91.75 260 GLY A CA 1
ATOM 1928 C C . GLY A 1 260 ? -10.568 3.783 1.084 1.00 91.75 260 GLY A C 1
ATOM 1929 O O . GLY A 1 260 ? -11.000 4.669 1.817 1.00 91.75 260 GLY A O 1
ATOM 1930 N N . ILE A 1 261 ? -9.468 3.910 0.337 1.00 91.38 261 ILE A N 1
ATOM 1931 C CA . ILE A 1 261 ? -8.739 5.180 0.181 1.00 91.38 261 ILE A CA 1
ATOM 1932 C C . ILE A 1 261 ? -8.951 5.813 -1.198 1.00 91.38 261 ILE A C 1
ATOM 1934 O O . ILE A 1 261 ? -8.471 6.911 -1.430 1.00 91.38 261 ILE A O 1
ATOM 1938 N N . ALA A 1 262 ? -9.664 5.156 -2.121 1.00 85.88 262 ALA A N 1
ATOM 1939 C CA . ALA A 1 262 ? -9.967 5.742 -3.425 1.00 85.88 262 ALA A CA 1
ATOM 1940 C C . ALA A 1 262 ? -10.727 7.073 -3.277 1.00 85.88 262 ALA A C 1
ATOM 1942 O O . ALA A 1 262 ? -11.837 7.119 -2.742 1.00 85.88 262 ALA A O 1
ATOM 1943 N N . ALA A 1 263 ? -10.116 8.142 -3.779 1.00 83.44 263 ALA A N 1
ATOM 1944 C CA . ALA A 1 263 ? -10.619 9.506 -3.745 1.00 83.44 263 ALA A CA 1
ATOM 1945 C C . ALA A 1 263 ? -10.132 10.275 -4.985 1.00 83.44 263 ALA A C 1
ATOM 1947 O O . ALA A 1 263 ? -9.235 9.813 -5.692 1.00 83.44 263 ALA A O 1
ATOM 1948 N N . ASP A 1 264 ? -10.730 11.437 -5.260 1.00 83.88 264 ASP A N 1
ATOM 1949 C CA . ASP A 1 264 ? -10.464 12.222 -6.478 1.00 83.88 264 ASP A CA 1
ATOM 1950 C C . ASP A 1 264 ? -9.018 12.756 -6.566 1.00 83.88 264 ASP A C 1
ATOM 1952 O O . ASP A 1 264 ? -8.528 13.050 -7.659 1.00 83.88 264 ASP A O 1
ATOM 1956 N N . ASP A 1 265 ? -8.318 12.861 -5.430 1.00 79.56 265 ASP A N 1
ATOM 1957 C CA . ASP A 1 265 ? -6.901 13.236 -5.340 1.00 79.56 265 ASP A CA 1
ATOM 1958 C C . ASP A 1 265 ? -5.948 12.077 -5.678 1.00 79.56 265 ASP A C 1
ATOM 1960 O O . ASP A 1 265 ? -4.758 12.310 -5.918 1.00 79.56 265 ASP A O 1
ATOM 1964 N N . LEU A 1 266 ? -6.460 10.844 -5.759 1.00 87.69 266 LEU A N 1
ATOM 1965 C CA . LEU A 1 266 ? -5.677 9.636 -5.980 1.00 87.69 266 LEU A CA 1
ATOM 1966 C C . LEU A 1 266 ? -5.964 8.968 -7.325 1.00 87.69 266 LEU A C 1
ATOM 1968 O O . LEU A 1 266 ? -7.075 8.894 -7.842 1.00 87.69 266 LEU A O 1
ATOM 1972 N N . THR A 1 267 ? -4.907 8.397 -7.887 1.00 88.19 267 THR A N 1
ATOM 1973 C CA . THR A 1 267 ? -4.955 7.538 -9.065 1.00 88.19 267 THR A CA 1
ATOM 1974 C C . THR A 1 267 ? -4.053 6.333 -8.837 1.00 88.19 267 THR A C 1
ATOM 1976 O O . THR A 1 267 ? -3.206 6.326 -7.949 1.00 88.19 267 THR A O 1
ATOM 1979 N N . ALA A 1 268 ? -4.155 5.321 -9.694 1.00 86.06 268 ALA A N 1
ATOM 1980 C CA . ALA A 1 268 ? -3.224 4.195 -9.667 1.00 86.06 268 ALA A CA 1
ATOM 1981 C C . ALA A 1 268 ? -1.745 4.609 -9.822 1.00 86.06 268 ALA A C 1
ATOM 1983 O O . ALA A 1 268 ? -0.864 3.853 -9.425 1.00 86.06 268 ALA A O 1
ATOM 1984 N N . ALA A 1 269 ? -1.466 5.784 -10.401 1.00 89.50 269 ALA A N 1
ATOM 1985 C CA . ALA A 1 269 ? -0.102 6.285 -10.510 1.00 89.50 269 ALA A CA 1
ATOM 1986 C C . ALA A 1 269 ? 0.500 6.686 -9.155 1.00 89.50 269 ALA A C 1
ATOM 1988 O O . ALA A 1 269 ? 1.705 6.561 -8.971 1.00 89.50 269 ALA A O 1
ATOM 1989 N N . CYS A 1 270 ? -0.343 7.067 -8.191 1.00 92.75 270 CYS A N 1
ATOM 1990 C CA . CYS A 1 270 ? 0.070 7.534 -6.869 1.00 92.75 270 CYS A CA 1
ATOM 1991 C C . CYS A 1 270 ? 0.888 6.491 -6.088 1.00 92.75 270 CYS A C 1
ATOM 1993 O O . CYS A 1 270 ? 1.703 6.857 -5.245 1.00 92.75 270 CYS A O 1
ATOM 1995 N N . VAL A 1 271 ? 0.698 5.201 -6.400 1.00 95.00 271 VAL A N 1
ATOM 1996 C CA . VAL A 1 271 ? 1.456 4.090 -5.807 1.00 95.00 271 VAL A CA 1
ATOM 1997 C C . VAL A 1 271 ? 2.926 4.148 -6.223 1.00 95.00 271 VAL A C 1
ATOM 1999 O O . VAL A 1 271 ? 3.806 4.181 -5.370 1.00 95.00 271 VAL A O 1
ATOM 2002 N N . TYR A 1 272 ? 3.216 4.211 -7.528 1.00 93.81 272 TYR A N 1
ATOM 2003 C CA . TYR A 1 272 ? 4.612 4.226 -7.974 1.00 93.81 272 TYR A CA 1
ATOM 2004 C C . TYR A 1 272 ? 5.279 5.580 -7.763 1.00 93.81 272 TYR A C 1
ATOM 2006 O O . TYR A 1 272 ? 6.482 5.636 -7.516 1.00 93.81 272 TYR A O 1
ATOM 2014 N N . THR A 1 273 ? 4.518 6.677 -7.798 1.00 93.81 273 THR A N 1
ATOM 2015 C CA . THR A 1 273 ? 5.073 7.991 -7.461 1.00 93.81 273 THR A CA 1
ATOM 2016 C C . THR A 1 273 ? 5.426 8.095 -5.980 1.00 93.81 273 THR A C 1
ATOM 2018 O O . THR A 1 273 ? 6.371 8.808 -5.669 1.00 93.81 273 THR A O 1
ATOM 2021 N N . TRP A 1 274 ? 4.750 7.367 -5.077 1.00 94.81 274 TRP A N 1
ATOM 2022 C CA . TRP A 1 274 ? 5.217 7.220 -3.690 1.00 94.81 274 TRP A CA 1
ATOM 2023 C C . TRP A 1 274 ? 6.568 6.510 -3.630 1.00 94.81 274 TRP A C 1
ATOM 2025 O O . TRP A 1 274 ? 7.495 7.028 -3.012 1.00 94.81 274 TRP A O 1
ATOM 2035 N N . GLY A 1 275 ? 6.721 5.387 -4.341 1.00 93.38 275 GLY A N 1
ATOM 2036 C CA . GLY A 1 275 ? 7.993 4.663 -4.397 1.00 93.38 275 GLY A CA 1
ATOM 2037 C C . GLY A 1 275 ? 9.148 5.556 -4.861 1.00 93.38 275 GLY A C 1
ATOM 2038 O O . GLY A 1 275 ? 10.214 5.561 -4.248 1.00 93.38 275 GLY A O 1
ATOM 2039 N N . LEU A 1 276 ? 8.911 6.380 -5.888 1.00 93.50 276 LEU A N 1
ATOM 2040 C CA . LEU A 1 276 ? 9.881 7.365 -6.379 1.00 93.50 276 LEU A CA 1
ATOM 2041 C C . LEU A 1 276 ? 10.119 8.519 -5.396 1.00 93.50 276 LEU A C 1
ATOM 2043 O O . LEU A 1 276 ? 11.267 8.920 -5.216 1.00 93.50 276 LEU A O 1
ATOM 2047 N N . ARG A 1 277 ? 9.069 9.043 -4.750 1.00 94.44 277 ARG A N 1
ATOM 2048 C CA . ARG A 1 277 ? 9.178 10.097 -3.729 1.00 94.44 277 ARG A CA 1
ATOM 2049 C C . ARG A 1 277 ? 10.031 9.632 -2.553 1.00 94.44 277 ARG A C 1
ATOM 2051 O O . ARG A 1 277 ? 10.931 10.344 -2.135 1.00 94.44 277 ARG A O 1
ATOM 2058 N N . ARG A 1 278 ? 9.818 8.405 -2.088 1.00 93.75 278 ARG A N 1
ATOM 2059 C CA . ARG A 1 278 ? 10.629 7.788 -1.039 1.00 93.75 278 ARG A CA 1
ATOM 2060 C C . ARG A 1 278 ? 12.107 7.712 -1.430 1.00 93.75 278 ARG A C 1
ATOM 2062 O O . ARG A 1 278 ? 12.967 8.041 -0.621 1.00 93.75 278 ARG A O 1
ATOM 2069 N N . ILE A 1 279 ? 12.418 7.258 -2.646 1.00 92.62 279 ILE A N 1
ATOM 2070 C CA . ILE A 1 279 ? 13.812 7.202 -3.128 1.00 92.62 279 ILE A CA 1
ATOM 2071 C C . ILE A 1 279 ? 14.398 8.616 -3.169 1.00 92.62 279 ILE A C 1
ATOM 2073 O O . ILE A 1 279 ? 15.508 8.830 -2.697 1.00 92.62 279 ILE A O 1
ATOM 2077 N N . LEU A 1 280 ? 13.633 9.596 -3.655 1.00 93.38 280 LEU A N 1
ATOM 2078 C CA . LEU A 1 280 ? 14.057 10.995 -3.679 1.00 93.38 280 LEU A CA 1
ATOM 2079 C C . LEU A 1 280 ? 14.392 11.522 -2.276 1.00 93.38 280 LEU A C 1
ATOM 2081 O O . LEU A 1 280 ? 15.434 12.150 -2.108 1.00 93.38 280 LEU A O 1
ATOM 2085 N N . ASP A 1 281 ? 13.537 11.253 -1.291 1.00 91.12 281 ASP A N 1
ATOM 2086 C CA . ASP A 1 281 ? 13.669 11.798 0.064 1.00 91.12 281 ASP A CA 1
ATOM 2087 C C . ASP A 1 281 ? 14.810 11.154 0.868 1.00 91.12 281 ASP A C 1
ATOM 2089 O O . ASP A 1 281 ? 15.383 11.801 1.745 1.00 91.12 281 ASP A O 1
ATOM 2093 N N . HIS A 1 282 ? 15.156 9.895 0.579 1.00 89.31 282 HIS A N 1
ATOM 2094 C CA . HIS A 1 282 ? 16.129 9.132 1.372 1.00 89.31 282 HIS A CA 1
ATOM 2095 C C . HIS A 1 282 ? 17.450 8.837 0.665 1.00 89.31 282 HIS A C 1
ATOM 2097 O O . HIS A 1 282 ? 18.476 8.706 1.328 1.00 89.31 282 HIS A O 1
ATOM 2103 N N . GLU A 1 283 ? 17.420 8.681 -0.653 1.00 90.75 283 GLU A N 1
ATOM 2104 C CA . GLU A 1 283 ? 18.574 8.269 -1.458 1.00 90.75 283 GLU A CA 1
ATOM 2105 C C . GLU A 1 283 ? 19.068 9.438 -2.320 1.00 90.75 283 GLU A C 1
ATOM 2107 O O . GLU A 1 283 ? 20.271 9.603 -2.485 1.00 90.75 283 GLU A O 1
ATOM 2112 N N . GLY A 1 284 ? 18.158 10.314 -2.758 1.00 92.06 284 GLY A N 1
ATOM 2113 C CA . GLY A 1 284 ? 18.478 11.560 -3.444 1.00 92.06 284 GLY A CA 1
ATOM 2114 C C . GLY A 1 284 ? 17.945 11.632 -4.874 1.00 92.06 284 GLY A C 1
ATOM 2115 O O . GLY A 1 284 ? 17.293 10.728 -5.400 1.00 92.06 284 GLY A O 1
ATOM 2116 N N . VAL A 1 285 ? 18.201 12.773 -5.524 1.00 93.19 285 VAL A N 1
ATOM 2117 C CA . VAL A 1 285 ? 17.686 13.072 -6.873 1.00 93.19 285 VAL A CA 1
ATOM 2118 C C . VAL A 1 285 ? 18.251 12.113 -7.923 1.00 93.19 285 VAL A C 1
ATOM 2120 O O . VAL A 1 285 ? 17.515 11.706 -8.820 1.00 93.19 285 VAL A O 1
ATOM 2123 N N . ALA A 1 286 ? 19.535 11.756 -7.840 1.00 91.44 286 ALA A N 1
ATOM 2124 C CA . ALA A 1 286 ? 20.188 10.926 -8.852 1.00 91.44 286 ALA A CA 1
ATOM 2125 C C . ALA A 1 286 ? 19.614 9.500 -8.864 1.00 91.44 286 ALA A C 1
ATOM 2127 O O . ALA A 1 286 ? 19.282 8.963 -9.921 1.00 91.44 286 ALA A O 1
ATOM 2128 N N . GLU A 1 287 ? 19.417 8.929 -7.683 1.00 91.00 287 GLU A N 1
ATOM 2129 C CA . GLU A 1 287 ? 18.858 7.607 -7.435 1.00 91.00 287 GLU A CA 1
ATOM 2130 C C . GLU A 1 287 ? 17.386 7.565 -7.840 1.00 91.00 287 GLU A C 1
ATOM 2132 O O . GLU A 1 287 ? 16.945 6.615 -8.486 1.00 91.00 287 GLU A O 1
ATOM 2137 N N . ALA A 1 288 ? 16.630 8.627 -7.554 1.00 92.25 288 ALA A N 1
ATOM 2138 C CA . ALA A 1 288 ? 15.238 8.740 -7.969 1.00 92.25 288 ALA A CA 1
ATOM 2139 C C . ALA A 1 288 ? 15.082 8.912 -9.490 1.00 92.25 288 ALA A C 1
ATOM 2141 O O . ALA A 1 288 ? 14.179 8.317 -10.080 1.00 92.25 288 ALA A O 1
ATOM 2142 N N . LEU A 1 289 ? 15.965 9.675 -10.150 1.00 91.25 289 LEU A N 1
ATOM 2143 C CA . LEU A 1 289 ? 16.007 9.775 -11.615 1.00 91.25 289 LEU A CA 1
ATOM 2144 C C . LEU A 1 289 ? 16.332 8.424 -12.247 1.00 91.25 289 LEU A C 1
ATOM 2146 O O . LEU A 1 289 ? 15.644 8.011 -13.185 1.00 91.25 289 LEU A O 1
ATOM 2150 N N . LEU A 1 290 ? 17.329 7.723 -11.694 1.00 89.06 290 LEU A N 1
ATOM 2151 C CA . LEU A 1 290 ? 17.667 6.371 -12.108 1.00 89.06 290 LEU A CA 1
ATOM 2152 C C . LEU A 1 290 ? 16.445 5.467 -11.947 1.00 89.06 290 LEU A C 1
ATOM 2154 O O . LEU A 1 290 ? 15.995 4.910 -12.939 1.00 89.06 290 LEU A O 1
ATOM 2158 N N . ALA A 1 291 ? 15.847 5.386 -10.757 1.00 89.44 291 ALA A N 1
ATOM 2159 C CA . ALA A 1 291 ? 14.675 4.558 -10.472 1.00 89.44 291 ALA A CA 1
ATOM 2160 C C . ALA A 1 291 ? 13.489 4.851 -11.405 1.00 89.44 291 ALA A C 1
ATOM 2162 O O . ALA A 1 291 ? 12.867 3.913 -11.910 1.00 89.44 291 ALA A O 1
ATOM 2163 N N . ALA A 1 292 ? 13.235 6.127 -11.706 1.00 89.06 292 ALA A N 1
ATOM 2164 C CA . ALA A 1 292 ? 12.194 6.570 -12.632 1.00 89.06 292 ALA A CA 1
ATOM 2165 C C . ALA A 1 292 ? 12.512 6.286 -14.113 1.00 89.06 292 ALA A C 1
ATOM 2167 O 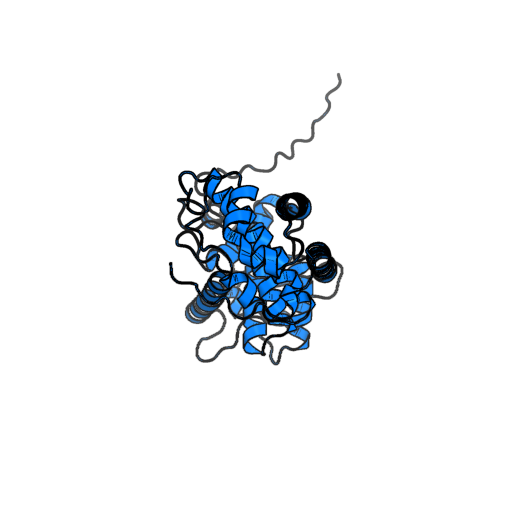O . ALA A 1 292 ? 11.649 6.479 -14.969 1.00 89.06 292 ALA A O 1
ATOM 2168 N N . GLY A 1 293 ? 13.737 5.858 -14.434 1.00 88.19 293 GLY A N 1
ATOM 2169 C CA . GLY A 1 293 ? 14.187 5.643 -15.808 1.00 88.19 293 GLY A CA 1
ATOM 2170 C C . GLY A 1 293 ? 14.326 6.942 -16.605 1.00 88.19 293 GLY A C 1
ATOM 2171 O O . GLY A 1 293 ? 14.168 6.920 -17.827 1.00 88.19 293 GLY A O 1
ATOM 2172 N N . LEU A 1 294 ? 14.585 8.061 -15.924 1.00 89.06 294 LEU A N 1
ATOM 2173 C CA . LEU A 1 294 ? 14.707 9.398 -16.502 1.00 89.06 294 LEU A CA 1
ATOM 2174 C C . LEU A 1 294 ? 16.176 9.776 -16.749 1.00 89.06 294 LEU A C 1
ATOM 2176 O O . LEU A 1 294 ? 17.089 9.242 -16.122 1.00 89.06 294 LEU A O 1
ATOM 2180 N N . ALA A 1 295 ? 16.399 10.720 -17.666 1.00 88.56 295 ALA A N 1
ATOM 2181 C CA . ALA A 1 295 ? 17.730 11.261 -17.932 1.00 88.56 295 ALA A CA 1
ATOM 2182 C C . ALA A 1 295 ? 18.266 12.073 -16.726 1.00 88.56 295 ALA A C 1
ATOM 2184 O O . ALA A 1 295 ? 17.465 12.659 -15.991 1.00 88.56 295 ALA A O 1
ATOM 2185 N N . PRO A 1 296 ? 19.598 12.165 -16.525 1.00 89.69 296 PRO A N 1
ATOM 2186 C CA . PRO A 1 296 ? 20.193 12.877 -15.384 1.00 89.69 296 PRO A CA 1
ATOM 2187 C C . PRO A 1 296 ? 19.815 14.364 -15.266 1.00 89.69 296 PRO A C 1
ATOM 2189 O O . PRO A 1 296 ? 19.844 14.928 -14.177 1.00 89.69 296 PRO A O 1
ATOM 2192 N N . ASP A 1 297 ? 19.449 15.009 -16.372 1.00 90.38 297 ASP A N 1
ATOM 2193 C CA . ASP A 1 297 ? 19.032 16.414 -16.437 1.00 90.38 297 ASP A CA 1
ATOM 2194 C C . ASP A 1 297 ? 17.513 16.613 -16.251 1.00 90.38 297 ASP A C 1
ATOM 2196 O O . ASP A 1 297 ? 17.021 17.741 -16.202 1.00 90.38 297 ASP A O 1
ATOM 2200 N N . ALA A 1 298 ? 16.746 15.532 -16.080 1.00 92.12 298 ALA A N 1
ATOM 2201 C CA . ALA A 1 298 ? 15.287 15.558 -16.017 1.00 92.12 298 ALA A CA 1
ATOM 2202 C C . ALA A 1 298 ? 14.714 15.789 -14.602 1.00 92.12 298 ALA A C 1
ATOM 2204 O O . ALA A 1 298 ? 13.566 15.420 -14.334 1.00 92.12 298 ALA A O 1
ATOM 2205 N N . ALA A 1 299 ? 15.462 16.430 -13.694 1.00 90.88 299 ALA A N 1
ATOM 2206 C CA . ALA A 1 299 ? 15.038 16.671 -12.308 1.00 90.88 299 ALA A CA 1
ATOM 2207 C C . ALA A 1 299 ? 13.674 17.384 -12.212 1.00 90.88 299 ALA A C 1
ATOM 2209 O O . ALA A 1 299 ? 12.812 16.982 -11.436 1.00 90.88 299 ALA A O 1
ATOM 2210 N N . GLY A 1 300 ? 13.415 18.382 -13.065 1.00 88.81 300 GLY A N 1
ATOM 2211 C CA . GLY A 1 300 ? 12.112 19.063 -13.102 1.00 88.81 300 GLY A CA 1
ATOM 2212 C C . GLY A 1 300 ? 10.948 18.159 -13.538 1.00 88.81 300 GLY A C 1
ATOM 2213 O O . GLY A 1 300 ? 9.798 18.384 -13.166 1.00 88.81 300 GLY A O 1
ATOM 2214 N N . THR A 1 301 ? 11.213 17.110 -14.319 1.00 89.75 301 THR A N 1
ATOM 2215 C CA . THR A 1 301 ? 10.200 16.100 -14.662 1.00 89.75 301 THR A CA 1
ATOM 2216 C C . THR A 1 301 ? 9.954 15.155 -13.495 1.00 89.75 301 THR A C 1
ATOM 2218 O O . THR A 1 301 ? 8.793 14.887 -13.198 1.00 89.75 301 THR A O 1
ATOM 2221 N N . LEU A 1 302 ? 11.010 14.719 -12.801 1.00 90.31 302 LEU A N 1
ATOM 2222 C CA . LEU A 1 302 ? 10.885 13.911 -11.588 1.00 90.31 302 LEU A CA 1
ATOM 2223 C C . LEU A 1 302 ? 10.051 14.632 -10.523 1.00 90.31 302 LEU A C 1
ATOM 2225 O O . LEU A 1 302 ? 9.088 14.064 -10.023 1.00 90.31 302 LEU A O 1
ATOM 2229 N N . LEU A 1 303 ? 10.364 15.895 -10.229 1.00 90.12 303 LEU A N 1
ATOM 2230 C CA . LEU A 1 303 ? 9.646 16.676 -9.219 1.00 90.12 303 LEU A CA 1
ATOM 2231 C C . LEU A 1 303 ? 8.166 16.840 -9.556 1.00 90.12 303 LEU A C 1
ATOM 2233 O O . LEU A 1 303 ? 7.313 16.614 -8.705 1.00 90.12 303 LEU A O 1
ATOM 2237 N N . ARG A 1 304 ? 7.834 17.135 -10.818 1.00 87.56 304 ARG A N 1
ATOM 2238 C CA . ARG A 1 304 ? 6.432 17.163 -11.266 1.00 87.56 304 ARG A CA 1
ATOM 2239 C C . ARG A 1 304 ? 5.747 15.806 -11.115 1.00 87.56 304 ARG A C 1
ATOM 2241 O O . ARG A 1 304 ? 4.571 15.765 -10.771 1.00 87.56 304 ARG A O 1
ATOM 2248 N N . LEU A 1 305 ? 6.464 14.712 -11.373 1.00 86.44 305 LEU A N 1
ATOM 2249 C CA . LEU A 1 305 ? 5.936 13.355 -11.253 1.00 86.44 305 LEU A CA 1
ATOM 2250 C C . LEU A 1 305 ? 5.613 12.991 -9.797 1.00 86.44 305 LEU A C 1
ATOM 2252 O O . LEU A 1 305 ? 4.597 12.347 -9.556 1.00 86.44 305 LEU A O 1
ATOM 2256 N N . VAL A 1 306 ? 6.441 13.416 -8.841 1.00 88.38 306 VAL A N 1
ATOM 2257 C CA . VAL A 1 306 ? 6.238 13.149 -7.407 1.00 88.38 306 VAL A CA 1
ATOM 2258 C C . VAL A 1 306 ? 5.406 14.223 -6.690 1.00 88.38 306 VAL A C 1
ATOM 2260 O O . VAL A 1 306 ? 5.324 14.206 -5.470 1.00 88.38 306 VAL A O 1
ATOM 2263 N N . GLY A 1 307 ? 4.768 15.144 -7.420 1.00 79.62 307 GLY A N 1
ATOM 2264 C CA . GLY A 1 307 ? 3.881 16.160 -6.833 1.00 79.62 307 GLY A CA 1
ATOM 2265 C C . GLY A 1 307 ? 4.585 17.399 -6.261 1.00 79.62 307 GLY A C 1
ATOM 2266 O O . GLY A 1 307 ? 3.938 18.218 -5.624 1.00 79.62 307 GLY A O 1
ATOM 2267 N N . HIS A 1 308 ? 5.877 17.581 -6.541 1.00 74.31 308 HIS A N 1
ATOM 2268 C CA . HIS A 1 308 ? 6.721 18.704 -6.106 1.00 74.31 308 HIS A CA 1
ATOM 2269 C C . HIS A 1 308 ? 6.907 19.768 -7.194 1.00 74.31 308 HIS A C 1
ATOM 2271 O O . HIS A 1 308 ? 7.977 20.355 -7.314 1.00 74.31 308 HIS A O 1
ATOM 2277 N N . ALA A 1 309 ? 5.900 20.014 -8.037 1.00 59.59 309 ALA A N 1
ATOM 2278 C CA . ALA A 1 309 ? 6.038 20.932 -9.175 1.00 59.59 309 ALA A CA 1
ATOM 2279 C C . ALA A 1 309 ? 6.504 22.354 -8.780 1.00 59.59 309 ALA A C 1
ATOM 2281 O O . ALA A 1 309 ? 7.135 23.020 -9.602 1.00 59.59 309 ALA A O 1
ATOM 2282 N N . ASP A 1 310 ? 6.249 22.765 -7.532 1.00 57.88 310 ASP A N 1
ATOM 2283 C CA . ASP A 1 310 ? 6.604 24.080 -6.988 1.00 57.88 310 ASP A CA 1
ATOM 2284 C C . ASP A 1 310 ? 7.847 24.070 -6.072 1.00 57.88 310 ASP A C 1
ATOM 2286 O O . ASP A 1 310 ? 8.419 25.131 -5.805 1.00 57.88 310 ASP A O 1
ATOM 2290 N N . ASP A 1 311 ? 8.330 22.896 -5.650 1.00 51.47 311 ASP A N 1
ATOM 2291 C CA . ASP A 1 311 ? 9.540 22.776 -4.834 1.00 51.47 311 ASP A CA 1
ATOM 2292 C C . ASP A 1 311 ? 10.754 22.627 -5.751 1.00 51.47 311 ASP A C 1
ATOM 2294 O O . ASP A 1 311 ? 10.936 21.616 -6.429 1.00 51.47 311 ASP A O 1
ATOM 2298 N N . ARG A 1 312 ? 11.624 23.640 -5.794 1.00 42.28 312 ARG A N 1
ATOM 2299 C CA . ARG A 1 312 ? 12.924 23.501 -6.470 1.00 42.28 312 ARG A CA 1
ATOM 2300 C C . ARG A 1 312 ? 13.709 22.360 -5.806 1.00 42.28 312 ARG A C 1
ATOM 2302 O O . ARG A 1 312 ? 13.703 22.288 -4.579 1.00 42.28 312 ARG A O 1
ATOM 2309 N N . PRO A 1 313 ? 14.428 21.513 -6.569 1.00 42.28 313 PRO A N 1
ATOM 2310 C CA . PRO A 1 313 ? 15.200 20.426 -5.983 1.00 42.28 313 PRO A CA 1
ATOM 2311 C C . PRO A 1 313 ? 16.263 21.026 -5.066 1.00 42.28 313 PRO A C 1
ATOM 2313 O O . PRO A 1 313 ? 17.184 21.703 -5.525 1.00 42.28 313 PRO A O 1
ATOM 2316 N N . THR A 1 314 ? 16.123 20.800 -3.765 1.00 39.72 314 THR A N 1
ATOM 2317 C CA . THR A 1 314 ? 17.181 21.077 -2.803 1.00 39.72 314 THR A CA 1
ATOM 2318 C C . THR A 1 314 ? 18.205 19.964 -2.938 1.00 39.72 314 THR A C 1
ATOM 2320 O O . THR A 1 314 ? 17.974 18.837 -2.504 1.00 39.72 314 THR A O 1
ATOM 2323 N N . THR A 1 315 ? 19.332 20.252 -3.581 1.00 36.34 315 THR A N 1
ATOM 2324 C CA . THR A 1 315 ? 20.515 19.394 -3.507 1.00 36.34 315 THR A CA 1
ATOM 2325 C C . THR A 1 315 ? 20.855 19.169 -2.026 1.00 36.34 315 THR A C 1
ATOM 2327 O O . THR A 1 315 ? 20.875 20.153 -1.278 1.00 36.34 315 THR A O 1
ATOM 2330 N N . PRO A 1 316 ? 21.131 17.935 -1.567 1.00 37.94 316 PRO A N 1
ATOM 2331 C CA . PRO A 1 316 ? 21.665 17.722 -0.228 1.00 37.94 316 PRO A CA 1
ATOM 2332 C C . PRO A 1 316 ? 22.957 18.532 -0.095 1.00 37.94 316 PRO A C 1
ATOM 2334 O O . PRO A 1 316 ? 23.880 18.369 -0.894 1.00 37.94 316 PRO A O 1
ATOM 2337 N N . SER A 1 317 ? 23.019 19.446 0.874 1.00 34.41 317 SER A N 1
ATOM 2338 C CA . SER A 1 317 ? 24.240 20.199 1.164 1.00 34.41 317 SER A CA 1
ATOM 2339 C C . SER A 1 317 ? 25.273 19.254 1.775 1.00 34.41 317 SER A C 1
ATOM 2341 O O . SER A 1 317 ? 25.382 19.136 2.992 1.00 34.41 317 SER A O 1
ATOM 2343 N N . THR A 1 318 ? 26.071 18.600 0.936 1.00 36.44 318 THR A N 1
ATOM 2344 C CA . THR A 1 318 ? 27.370 18.059 1.337 1.00 36.44 318 THR A CA 1
ATOM 2345 C C . THR A 1 318 ? 28.380 19.202 1.356 1.00 36.44 318 THR A C 1
ATOM 2347 O O . THR A 1 318 ? 29.240 19.301 0.483 1.00 36.44 318 THR A O 1
ATOM 2350 N N . THR A 1 319 ? 28.260 20.097 2.334 1.00 31.03 319 THR A N 1
ATOM 2351 C CA . THR A 1 319 ? 29.393 20.941 2.720 1.00 31.03 319 THR A CA 1
ATOM 2352 C C . THR A 1 319 ? 29.919 20.356 4.024 1.00 31.03 319 THR A C 1
ATOM 2354 O O . THR A 1 319 ? 29.209 20.430 5.025 1.00 31.03 319 THR A O 1
ATOM 2357 N N . PRO A 1 320 ? 31.103 19.719 4.040 1.00 38.88 320 PRO A N 1
ATOM 2358 C CA . PRO A 1 320 ? 31.759 19.430 5.299 1.00 38.88 320 PRO A CA 1
ATOM 2359 C C . PRO A 1 320 ? 32.073 20.774 5.956 1.00 38.88 320 PRO A C 1
ATOM 2361 O O . PRO A 1 320 ? 32.692 21.635 5.325 1.00 38.88 320 PRO A O 1
ATOM 2364 N N . GLU A 1 321 ? 31.634 20.960 7.199 1.00 35.94 321 GLU A N 1
ATOM 2365 C CA . GLU A 1 321 ? 32.175 22.001 8.066 1.00 35.94 321 GLU A CA 1
ATOM 2366 C C . GLU A 1 321 ? 33.679 21.745 8.196 1.00 35.94 321 GLU A C 1
ATOM 2368 O O . GLU A 1 321 ? 34.139 20.903 8.964 1.00 35.94 321 GLU A O 1
ATOM 2373 N N . LEU A 1 322 ? 34.463 22.431 7.368 1.00 37.88 322 LEU A N 1
ATOM 2374 C CA . LEU A 1 322 ? 35.874 22.620 7.631 1.00 37.88 322 LEU A CA 1
ATOM 2375 C C . LEU A 1 322 ? 35.950 23.573 8.819 1.00 37.88 322 LEU A C 1
ATOM 2377 O O . LEU A 1 322 ? 35.806 24.785 8.665 1.00 37.88 322 LEU A O 1
ATOM 2381 N N . GLU A 1 323 ? 36.162 23.000 10.000 1.00 43.22 323 GLU A N 1
ATOM 2382 C CA . GLU A 1 323 ? 36.731 23.697 11.146 1.00 43.22 323 GLU A CA 1
ATOM 2383 C C . GLU A 1 323 ? 38.051 24.349 10.709 1.00 43.22 323 GLU A C 1
ATOM 2385 O O . GLU A 1 323 ? 39.119 23.738 10.722 1.00 43.22 323 GLU A O 1
ATOM 2390 N N . SER A 1 324 ? 37.996 25.609 10.285 1.00 38.44 324 SER A N 1
ATOM 2391 C CA . SER A 1 324 ? 39.182 26.446 10.174 1.00 38.44 324 SER A CA 1
ATOM 2392 C C . SER A 1 324 ? 39.422 27.106 11.525 1.00 38.44 324 SER A C 1
ATOM 2394 O O . SER A 1 324 ? 39.000 28.237 11.768 1.00 38.44 324 SER A O 1
ATOM 2396 N N . GLY A 1 325 ? 40.090 26.371 12.410 1.00 43.19 325 GLY A N 1
ATOM 2397 C CA . GLY A 1 325 ? 40.878 26.971 13.473 1.00 43.19 325 GLY A CA 1
ATOM 2398 C C . GLY A 1 325 ? 42.184 27.503 12.890 1.00 43.19 325 GLY A C 1
ATOM 2399 O O . GLY A 1 325 ? 43.044 26.710 12.515 1.00 43.19 325 GLY A O 1
ATOM 2400 N N . PHE A 1 326 ? 42.305 28.828 12.816 1.00 41.22 326 PHE A N 1
ATOM 2401 C CA . PHE A 1 326 ? 43.541 29.596 12.991 1.00 41.22 326 PHE A CA 1
ATOM 2402 C C . PHE A 1 326 ? 43.180 30.983 13.520 1.00 41.22 326 PHE A C 1
ATOM 2404 O O . PHE A 1 326 ? 42.270 31.613 12.937 1.00 41.22 326 PHE A O 1
#

Secondary structure (DSSP, 8-state):
---------TGGGGSBHHHHHHHHHHHHHHH--S-GGGHHHHHHHHHHHHHHHHTTT--BHHHHHHTHHHHHHHHTTSSSTT--SSHHHHHHHHHHHHHHHHHHHHHHHHTT--THHHHHTSPPP--SSSSSSPPPPHHHHHHHHHHHHHHHHHS-HHHHHHHHHHHHHHTT--HHHHTT-BGGGEE-SSSS-EEEE-GGGSSS-EEEEPPHHHHHHHHHHHTT-SSSBSS---SSSPTTSHHHHHHHHHHHHHHHHHTT---TT--THHHHHHHHHHHHHHT-HHHHHHHTT--TT-HHHHHHHTT-TTS---------------

Foldseek 3Di:
DDPPPQPPLPPQQAAFLVNLVVLLVVCCVQQVLQDPVCVVVLVVLSVLLVVLCVVVVNTGLNSCLQCQFVSLCVQLVHPTLAPPVDLSSLQSSLSNQLSSLLSSLSSQQSVLHDSLSSLVSHDQHADNDPAAAAADDSSLSSLLLSNLLSQLQNNDLLSVLLSLLLLVLLLQDQLLQLQQFWPVQWDLDDPWTWGWGQCVQFVHTAIGTHDSNSSSSQVSNVVPHPDTRRNHDDDDDDRSDPVSSVVSQVSQLVSCVSSSNDYSNDGSLSSSLNSLVVCCVPVHQQSSCRSNRHDNPCSCVNCVSNVNNPPDGDDPPPDPPPPPDD

Radius of gyration: 20.46 Å; chains: 1; bounding box: 75×50×53 Å

pLDDT: mean 87.88, std 15.4, range [25.12, 98.44]

Sequence (326 aa):
MSVTLIPQLGAASTLTLDEALACLHHLHDSYAVIPNHATTATSDMLQQIRTTADDAGLHTVGQLLTASSSLVSKVAGVSNVTAFHNDANSAALHLARNGLAALATAAYVANGWAPSVAYHALPRLKMRTHFYRRPLEDDEILLCRLHALHLILTGSPSQRRNGAAFVVADAGLPPTEATALRTDDLVLDGSQALLMMAASRSFQDRILALQPFHAAALRAHVEHLGGNLIAYQPRKQTPGSNAAAASMHGVLGRLLDSVGIAADDLTAACVYTWGLRRILDHEGVAEALLAAGLAPDAAGTLLRLVGHADDRPTTPSTTPELESGF